Protein AF-A0A9D6ICS9-F1 (afdb_monomer_lite)

Sequence (206 aa):
MRLSGWILRIPAILLLAAAALKAWGLALDPVGRAGFFSSAEGQLAIVEFEIFLGIWLLTGRAAVGAWLTALATFTIFAGISFYLGVIGQTSCGCFGRFSPNPWWAFALNAVVIALLLLGRPDFTALRDERGGHLGRESLPILSGLGGLVAIFAILVGLAHSAFGSLPAAIAHFRGERVSVYPGLAQVETGAEGEGRSVEVQVANWT

pLDDT: mean 80.06, std 11.61, range [42.28, 94.12]

Secondary structure (DSSP, 8-state):
----THHHHHHHHHHHHHHHHHHHHHHHS-----SGGGSHHHHHHHHHHHHHHHHHHHHTTTHHHHHHHHHHHHHHHHHHHHHHHHTT-S---TBTTB---HHHHHHHHHHHHHHHHHT---THHHHHHTTT-TTTSHHHHHHHHHHHHHHHHHHHHHHHHHHSSHHHHHHHHTT-SEEEESSS--PPP--TT-------EEEE--

Radius of gyration: 21.14 Å; chains: 1; bounding box: 66×29×59 Å

Foldseek 3Di:
DPLPLVLLLVLLVVLLLLLVLLVVLLLPDQQAPPDPCSDPLNSVLSSLVSNLLSVCSVVCQVVQVSLVVSLVVLVVQLVLLVVCLVVPHQASCSRRPDGHRSVVSNVVSVVSNVSSVVSDDDCVVVVVCVPDPVPPSCVVVCVSVVVSVVVSCVVQVVCCVPQVGPSLSSCVSNVHQKDKPPPDDDDPDDDVPDDDDDDIDMDGRD

Structure (mmCIF, N/CA/C/O backbone):
data_AF-A0A9D6ICS9-F1
#
_entry.id   AF-A0A9D6ICS9-F1
#
loop_
_atom_site.group_PDB
_atom_site.id
_atom_site.type_symbol
_atom_site.label_atom_id
_atom_site.label_alt_id
_atom_site.label_comp_id
_atom_site.label_asym_id
_atom_site.label_entity_id
_atom_site.label_seq_id
_atom_site.pdbx_PDB_ins_code
_atom_site.Cartn_x
_atom_site.Cartn_y
_atom_site.Cartn_z
_atom_site.occupancy
_atom_site.B_iso_or_equiv
_atom_site.auth_seq_id
_atom_site.auth_comp_id
_atom_site.auth_asym_id
_atom_site.auth_atom_id
_atom_site.pdbx_PDB_model_num
ATOM 1 N N . MET A 1 1 ? -11.855 1.129 29.838 1.00 42.28 1 MET A N 1
ATOM 2 C CA . MET A 1 1 ? -10.770 2.114 29.608 1.00 42.28 1 MET A CA 1
ATOM 3 C C . MET A 1 1 ? -10.780 2.489 28.133 1.00 42.28 1 MET A C 1
ATOM 5 O O . MET A 1 1 ? -10.590 1.610 27.306 1.00 42.28 1 MET A O 1
ATOM 9 N N . ARG A 1 2 ? -11.075 3.751 27.786 1.00 47.72 2 ARG A N 1
ATOM 10 C CA . ARG A 1 2 ? -11.005 4.243 26.399 1.00 47.72 2 ARG A CA 1
ATOM 11 C C . ARG A 1 2 ? -9.533 4.266 25.982 1.00 47.72 2 ARG A C 1
ATOM 13 O O . ARG A 1 2 ? -8.834 5.221 26.306 1.00 47.72 2 ARG A O 1
ATOM 20 N N . LEU A 1 3 ? -9.052 3.203 25.339 1.00 51.72 3 LEU A N 1
ATOM 21 C CA . LEU A 1 3 ? -7.744 3.212 24.688 1.00 51.72 3 LEU A CA 1
ATOM 22 C C . LEU A 1 3 ? -7.742 4.380 23.700 1.00 51.72 3 LEU A C 1
ATOM 24 O O . LEU A 1 3 ? -8.514 4.426 22.746 1.00 51.72 3 LEU A O 1
ATOM 28 N N . SER A 1 4 ? -6.942 5.378 24.060 1.00 60.09 4 SER A N 1
ATOM 29 C CA . SER A 1 4 ? -6.688 6.615 23.342 1.00 60.09 4 SER A CA 1
ATOM 30 C C . SER A 1 4 ? -6.643 6.354 21.835 1.00 60.09 4 SER A C 1
ATOM 32 O O . SER A 1 4 ? -5.788 5.604 21.365 1.00 60.09 4 SER A O 1
ATOM 34 N N . GLY A 1 5 ? -7.546 6.981 21.068 1.00 63.62 5 GLY A N 1
ATOM 35 C CA . GLY A 1 5 ? -7.638 6.818 19.608 1.00 63.62 5 GLY A CA 1
ATOM 36 C C . GLY A 1 5 ? -6.338 7.119 18.847 1.00 63.62 5 GLY A C 1
ATOM 37 O O . GLY A 1 5 ? -6.260 6.893 17.647 1.00 63.62 5 GLY A O 1
ATOM 38 N N . TRP A 1 6 ? -5.302 7.592 19.540 1.00 72.69 6 TRP A N 1
ATOM 39 C CA . TRP A 1 6 ? -3.951 7.797 19.042 1.00 72.69 6 TRP A CA 1
ATOM 40 C C . TRP A 1 6 ? -3.227 6.499 18.660 1.00 72.69 6 TRP A C 1
ATOM 42 O O . TRP A 1 6 ? -2.464 6.520 17.697 1.00 72.69 6 TRP A O 1
ATOM 52 N N . ILE A 1 7 ? -3.491 5.370 19.332 1.00 79.44 7 ILE A N 1
ATOM 53 C CA . ILE A 1 7 ? -2.805 4.095 19.028 1.00 79.44 7 ILE A CA 1
ATOM 54 C C . ILE A 1 7 ? -3.161 3.587 17.622 1.00 79.44 7 ILE A C 1
ATOM 56 O O . ILE A 1 7 ? -2.305 3.041 16.937 1.00 79.44 7 ILE A O 1
ATOM 60 N N . LEU A 1 8 ? -4.387 3.835 17.148 1.00 80.94 8 LEU A N 1
ATOM 61 C CA . LEU A 1 8 ? -4.825 3.458 15.796 1.00 80.94 8 LEU A CA 1
ATOM 62 C C . LEU A 1 8 ? -4.360 4.442 14.710 1.00 80.94 8 LEU A C 1
ATOM 64 O O . LEU A 1 8 ? -4.313 4.082 13.537 1.00 80.94 8 LEU A O 1
ATOM 68 N N . ARG A 1 9 ? -3.973 5.671 15.077 1.00 87.00 9 ARG A N 1
ATOM 69 C CA . ARG A 1 9 ? -3.502 6.678 14.109 1.00 87.00 9 ARG A CA 1
ATOM 70 C C . ARG A 1 9 ? -2.111 6.369 13.574 1.00 87.00 9 ARG A C 1
ATOM 72 O O . ARG A 1 9 ? -1.849 6.639 12.410 1.00 87.00 9 ARG A O 1
ATOM 79 N N . ILE A 1 10 ? -1.238 5.793 14.398 1.00 88.94 10 ILE A N 1
ATOM 80 C CA . ILE A 1 10 ? 0.125 5.417 13.995 1.00 88.94 10 ILE A CA 1
ATOM 81 C C . ILE A 1 10 ? 0.110 4.426 12.814 1.00 88.94 10 ILE A C 1
ATOM 83 O O . ILE A 1 10 ? 0.669 4.764 11.769 1.00 88.94 10 ILE A O 1
ATOM 87 N N . PRO A 1 11 ? -0.550 3.250 12.903 1.00 88.62 11 PRO A N 1
ATOM 88 C CA . PRO A 1 11 ? -0.622 2.319 11.778 1.00 88.62 11 PRO A CA 1
ATOM 89 C C . PRO A 1 11 ? -1.367 2.906 10.578 1.00 88.62 11 PRO A C 1
ATOM 91 O O . PRO A 1 11 ? -1.021 2.600 9.443 1.00 88.62 11 PRO A O 1
ATOM 94 N N . ALA A 1 12 ? -2.344 3.787 10.806 1.00 90.00 12 ALA A N 1
ATOM 95 C CA . ALA A 1 12 ? -3.049 4.457 9.724 1.00 90.00 12 ALA A CA 1
ATOM 96 C C . ALA A 1 12 ? -2.136 5.387 8.908 1.00 90.00 12 ALA A C 1
ATOM 98 O O . ALA A 1 12 ? -2.098 5.297 7.684 1.00 90.00 12 ALA A O 1
ATOM 99 N N . ILE A 1 13 ? -1.360 6.245 9.579 1.00 92.06 13 ILE A N 1
ATOM 100 C CA . ILE A 1 13 ? -0.383 7.133 8.930 1.00 92.06 13 ILE A CA 1
ATOM 101 C C . ILE A 1 13 ? 0.684 6.307 8.210 1.00 92.06 13 ILE A C 1
ATOM 103 O O . ILE A 1 13 ? 1.068 6.641 7.092 1.00 92.06 13 ILE A O 1
ATOM 107 N N . LEU A 1 14 ? 1.130 5.212 8.825 1.00 90.81 14 LEU A N 1
ATOM 108 C CA . LEU A 1 14 ? 2.092 4.299 8.221 1.00 90.81 14 LEU A CA 1
ATOM 109 C C . LEU A 1 14 ? 1.559 3.672 6.920 1.00 90.81 14 LEU A C 1
ATOM 111 O O . LEU A 1 14 ? 2.295 3.645 5.937 1.00 90.81 14 LEU A O 1
ATOM 115 N N . LEU A 1 15 ? 0.298 3.218 6.887 1.00 90.44 15 LEU A N 1
ATOM 116 C CA . LEU A 1 15 ? -0.336 2.700 5.664 1.00 90.44 15 LEU A CA 1
ATOM 117 C C . LEU A 1 15 ? -0.429 3.774 4.577 1.00 90.44 15 LEU A C 1
ATOM 119 O O . LEU A 1 15 ? -0.100 3.503 3.428 1.00 90.44 15 LEU A O 1
ATOM 123 N N . LEU A 1 16 ? -0.807 5.005 4.935 1.00 92.31 16 LEU A N 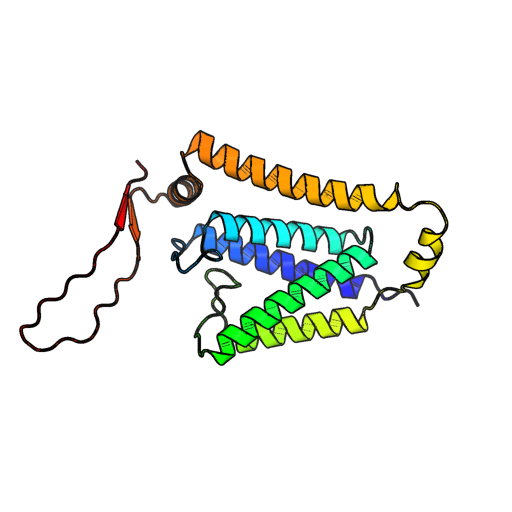1
ATOM 124 C CA . LEU A 1 16 ? -0.875 6.113 3.976 1.00 92.31 16 LEU A CA 1
ATOM 125 C C . LEU A 1 16 ? 0.504 6.480 3.416 1.00 92.31 16 LEU A C 1
ATOM 127 O O . LEU A 1 16 ? 0.641 6.713 2.217 1.00 92.31 16 LEU A O 1
ATOM 131 N N . ALA A 1 17 ? 1.535 6.494 4.262 1.00 90.75 17 ALA A N 1
ATOM 132 C CA . ALA A 1 17 ? 2.909 6.722 3.830 1.00 90.75 17 ALA A CA 1
ATOM 133 C C . ALA A 1 17 ? 3.409 5.587 2.920 1.00 90.75 17 ALA A C 1
ATOM 135 O O . ALA A 1 17 ? 4.039 5.854 1.896 1.00 90.75 17 ALA A O 1
ATOM 136 N N . ALA A 1 18 ? 3.095 4.331 3.253 1.00 88.00 18 ALA A N 1
ATOM 137 C CA . ALA A 1 18 ? 3.433 3.175 2.427 1.00 88.00 18 ALA A CA 1
ATOM 138 C C . ALA A 1 18 ? 2.738 3.233 1.058 1.00 88.00 18 ALA A C 1
ATOM 140 O O . ALA A 1 18 ? 3.394 3.016 0.038 1.00 88.00 18 ALA A O 1
ATOM 141 N N . ALA A 1 19 ? 1.453 3.593 1.025 1.00 88.81 19 ALA A N 1
ATOM 142 C CA . ALA A 1 19 ? 0.689 3.749 -0.206 1.00 88.81 19 ALA A CA 1
ATOM 143 C C . ALA A 1 19 ? 1.248 4.874 -1.086 1.00 88.81 19 ALA A C 1
ATOM 145 O O . ALA A 1 19 ? 1.433 4.681 -2.286 1.00 88.81 19 ALA A O 1
ATOM 146 N N . ALA A 1 20 ? 1.587 6.023 -0.490 1.00 88.75 20 ALA A N 1
ATOM 147 C CA . ALA A 1 20 ? 2.222 7.130 -1.202 1.00 88.75 20 ALA A CA 1
ATOM 148 C C . ALA A 1 20 ? 3.573 6.714 -1.803 1.00 88.75 20 ALA A C 1
ATOM 150 O O . ALA A 1 20 ? 3.864 7.035 -2.954 1.00 88.75 20 ALA A O 1
ATOM 151 N N . LEU A 1 21 ? 4.376 5.949 -1.060 1.00 86.56 21 LEU A N 1
ATOM 152 C CA . LEU A 1 21 ? 5.675 5.474 -1.532 1.00 86.56 21 LEU A CA 1
ATOM 153 C C . LEU A 1 21 ? 5.544 4.435 -2.659 1.00 86.56 21 LEU A C 1
ATOM 155 O O . LEU A 1 21 ? 6.309 4.475 -3.622 1.00 86.56 21 LEU A O 1
ATOM 159 N N . LYS A 1 22 ? 4.543 3.548 -2.589 1.00 85.62 22 LYS A N 1
ATOM 160 C CA . LYS A 1 22 ? 4.208 2.612 -3.676 1.00 85.62 22 LYS A CA 1
ATOM 161 C C . LYS A 1 22 ? 3.704 3.340 -4.924 1.00 85.62 22 LYS A C 1
ATOM 163 O O . LYS A 1 22 ? 4.176 3.047 -6.018 1.00 85.62 22 LYS A O 1
ATOM 168 N N . ALA A 1 23 ? 2.805 4.313 -4.767 1.00 85.75 23 ALA A N 1
ATOM 169 C CA . ALA A 1 23 ? 2.312 5.142 -5.868 1.00 85.75 23 ALA A CA 1
ATOM 170 C C . ALA A 1 23 ? 3.451 5.933 -6.532 1.00 85.75 23 ALA A C 1
ATOM 172 O O . ALA A 1 23 ? 3.531 6.012 -7.755 1.00 85.75 23 ALA A O 1
ATOM 173 N N . TRP A 1 24 ? 4.383 6.453 -5.731 1.00 84.50 24 TRP A N 1
ATOM 174 C CA . TRP A 1 24 ? 5.596 7.103 -6.222 1.00 84.50 24 TRP A CA 1
ATOM 175 C C . TRP A 1 24 ? 6.523 6.129 -6.966 1.00 84.50 24 TRP A C 1
ATOM 177 O O . TRP A 1 24 ? 7.050 6.463 -8.023 1.00 84.50 24 TRP A O 1
ATOM 187 N N . GLY A 1 25 ? 6.691 4.902 -6.463 1.00 78.81 25 GLY A N 1
ATOM 188 C CA . GLY A 1 25 ? 7.425 3.841 -7.163 1.00 78.81 25 GLY A CA 1
ATOM 189 C C . GLY A 1 25 ? 6.808 3.502 -8.524 1.00 78.81 25 GLY A C 1
ATOM 190 O O . GLY A 1 25 ? 7.520 3.444 -9.525 1.00 78.81 25 GLY A O 1
ATOM 191 N N . LEU A 1 26 ? 5.477 3.389 -8.582 1.00 77.69 26 LEU A N 1
ATOM 192 C CA . LEU A 1 26 ? 4.715 3.224 -9.825 1.00 77.69 26 LEU A CA 1
ATOM 193 C C . LEU A 1 26 ? 4.858 4.412 -10.786 1.00 77.69 26 LEU A C 1
ATOM 195 O O . LEU A 1 26 ? 4.657 4.239 -11.985 1.00 77.69 26 LEU A O 1
ATOM 199 N N . ALA A 1 27 ? 5.207 5.604 -10.308 1.00 77.50 27 ALA A N 1
ATOM 200 C CA . ALA A 1 27 ? 5.459 6.754 -11.170 1.00 77.50 27 ALA A CA 1
ATOM 201 C C . ALA A 1 27 ? 6.885 6.770 -11.745 1.00 77.50 27 ALA A C 1
ATOM 203 O O . ALA A 1 27 ? 7.085 7.348 -12.806 1.00 77.50 27 ALA A O 1
ATOM 204 N N . LEU A 1 28 ? 7.868 6.148 -11.083 1.00 73.19 28 LEU A N 1
ATOM 205 C CA . LEU A 1 28 ? 9.281 6.291 -11.454 1.00 73.19 28 LEU A CA 1
ATOM 206 C C . LEU A 1 28 ? 9.911 5.072 -12.131 1.00 73.19 28 LEU A C 1
ATOM 208 O O . LEU A 1 28 ? 10.759 5.266 -12.996 1.00 73.19 28 LEU A O 1
ATOM 212 N N . ASP A 1 29 ? 9.544 3.845 -11.752 1.00 67.06 29 ASP A N 1
ATOM 213 C CA . ASP A 1 29 ? 10.273 2.647 -12.194 1.00 67.06 29 ASP A CA 1
ATOM 214 C C . ASP A 1 29 ? 9.373 1.698 -12.997 1.00 67.06 29 ASP A C 1
ATOM 216 O O . ASP A 1 29 ? 8.292 1.338 -12.522 1.00 67.06 29 ASP A O 1
ATOM 220 N N . PRO A 1 30 ? 9.747 1.273 -14.224 1.00 59.25 30 PRO A N 1
ATOM 221 C CA . PRO A 1 30 ? 8.963 0.315 -15.009 1.00 59.25 30 PRO A CA 1
ATOM 222 C C . PRO A 1 30 ? 8.826 -0.969 -14.212 1.00 59.25 30 PRO A C 1
ATOM 224 O O . PRO A 1 30 ? 9.817 -1.597 -13.855 1.00 59.25 30 PRO A O 1
ATOM 227 N N . VAL A 1 31 ? 7.579 -1.300 -13.871 1.00 56.44 31 VAL A N 1
ATOM 228 C CA . VAL A 1 31 ? 7.255 -2.396 -12.962 1.00 56.44 31 VAL A CA 1
ATOM 229 C C . VAL A 1 31 ? 7.877 -3.670 -13.528 1.00 56.44 31 VAL A C 1
ATOM 231 O O . VAL A 1 31 ? 7.445 -4.181 -14.563 1.00 56.44 31 VAL A O 1
ATOM 234 N N . GLY A 1 32 ? 8.943 -4.155 -12.891 1.00 53.56 32 GLY A N 1
ATOM 235 C CA . GLY A 1 32 ? 9.569 -5.413 -13.267 1.00 53.56 32 GLY A CA 1
ATOM 236 C C . GLY A 1 32 ? 8.557 -6.524 -13.028 1.00 53.56 32 GLY A C 1
ATOM 237 O O . GLY A 1 32 ? 8.248 -6.832 -11.878 1.00 53.56 32 GLY A O 1
ATOM 238 N N . ARG A 1 33 ? 7.990 -7.101 -14.093 1.00 51.25 33 ARG A N 1
ATOM 239 C CA . ARG A 1 33 ? 7.005 -8.189 -14.004 1.00 51.25 33 ARG A CA 1
ATOM 240 C C . ARG A 1 33 ? 7.666 -9.471 -13.484 1.00 51.25 33 ARG A C 1
ATOM 242 O O . ARG A 1 33 ? 7.990 -10.364 -14.257 1.00 51.25 33 ARG A O 1
ATOM 249 N N . ALA A 1 34 ? 7.837 -9.582 -12.173 1.00 50.00 34 ALA A N 1
ATOM 250 C CA . ALA A 1 34 ? 8.148 -10.834 -11.493 1.00 50.00 34 ALA A CA 1
ATOM 251 C C . ALA A 1 34 ? 6.930 -11.263 -10.652 1.00 50.00 34 ALA A C 1
ATOM 253 O O . ALA A 1 34 ? 6.852 -11.000 -9.456 1.00 50.00 34 ALA A O 1
ATOM 254 N N . GLY A 1 35 ? 5.942 -11.891 -11.302 1.00 57.44 35 GLY A N 1
ATOM 255 C CA . GLY A 1 35 ? 4.769 -12.498 -10.652 1.00 57.44 35 GLY A CA 1
ATOM 256 C C . GLY A 1 35 ? 3.504 -11.626 -10.569 1.00 57.44 35 GLY A C 1
ATOM 257 O O . GLY A 1 35 ? 3.509 -10.444 -10.903 1.00 57.44 35 GLY A O 1
ATOM 258 N N . PHE A 1 36 ? 2.398 -12.232 -10.109 1.00 51.25 36 PHE A N 1
ATOM 259 C CA . PHE A 1 36 ? 1.058 -11.618 -10.030 1.00 51.25 36 PHE A CA 1
ATOM 260 C C . PHE A 1 36 ? 1.021 -10.351 -9.157 1.00 51.25 36 PHE A C 1
ATOM 262 O O . PHE A 1 36 ? 0.395 -9.361 -9.525 1.00 51.25 36 PHE A O 1
ATOM 269 N N . PHE A 1 37 ? 1.766 -10.342 -8.046 1.00 57.88 37 PHE A N 1
ATOM 270 C CA . PHE A 1 37 ? 1.910 -9.178 -7.158 1.00 57.88 37 PHE A CA 1
ATOM 271 C C . PHE A 1 37 ? 2.772 -8.048 -7.744 1.00 57.88 37 PHE A C 1
ATOM 273 O O . PHE A 1 37 ? 2.771 -6.941 -7.212 1.00 57.88 37 PHE A O 1
ATOM 280 N N . SER A 1 38 ? 3.479 -8.307 -8.848 1.00 65.00 38 SER A N 1
ATOM 281 C CA . SER A 1 38 ? 4.236 -7.299 -9.596 1.00 65.00 38 SER A CA 1
ATOM 282 C C . SER A 1 38 ? 3.507 -6.825 -10.859 1.00 65.00 38 SER A C 1
ATOM 284 O O . SER A 1 38 ? 4.085 -6.149 -11.707 1.00 65.00 38 SER A O 1
ATOM 286 N N . SER A 1 39 ? 2.233 -7.193 -11.023 1.00 74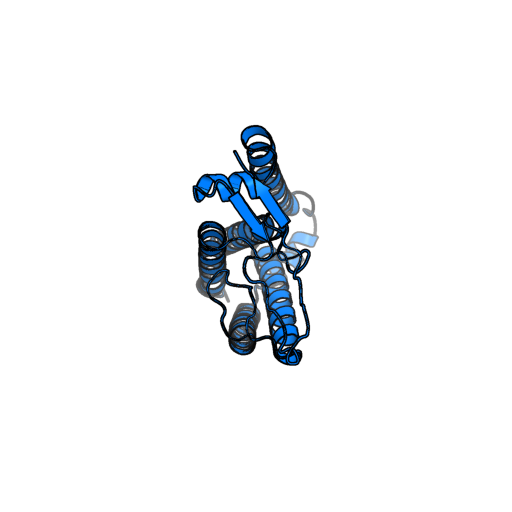.62 39 SER A N 1
ATOM 287 C CA . SER A 1 39 ? 1.375 -6.589 -12.042 1.00 74.62 39 SER A CA 1
ATOM 288 C C . SER A 1 39 ? 1.019 -5.153 -11.644 1.00 74.62 39 SER A C 1
ATOM 290 O O . SER A 1 39 ? 0.865 -4.847 -10.458 1.00 74.62 39 SER A O 1
ATOM 292 N N . ALA A 1 40 ? 0.893 -4.260 -12.627 1.00 76.25 40 ALA A N 1
ATOM 293 C CA . ALA A 1 40 ? 0.531 -2.864 -12.379 1.00 76.25 40 ALA A CA 1
ATOM 294 C C . ALA A 1 40 ? -0.856 -2.760 -11.725 1.00 76.25 40 ALA A C 1
ATOM 296 O O . ALA A 1 40 ? -1.076 -1.946 -10.832 1.00 76.25 40 ALA A O 1
ATOM 297 N N . GLU A 1 41 ? -1.768 -3.639 -12.137 1.00 81.38 41 GLU A N 1
ATOM 298 C CA . GLU A 1 41 ? -3.130 -3.759 -11.631 1.00 81.38 41 GLU A CA 1
ATOM 299 C C . GLU A 1 41 ? -3.127 -4.189 -10.162 1.00 81.38 41 GLU A C 1
ATOM 301 O O . GLU A 1 41 ? -3.802 -3.579 -9.335 1.00 81.38 41 GLU A O 1
ATOM 306 N N . GLY A 1 42 ? -2.324 -5.204 -9.824 1.00 81.56 42 GLY A N 1
ATOM 307 C CA . GLY A 1 42 ? -2.177 -5.684 -8.452 1.00 81.56 42 GLY A CA 1
ATOM 308 C C . GLY A 1 42 ? -1.556 -4.635 -7.532 1.00 81.56 42 GLY A C 1
ATOM 309 O O . GLY A 1 42 ? -2.046 -4.427 -6.423 1.00 81.56 42 GLY A O 1
ATOM 310 N N . GLN A 1 43 ? -0.518 -3.928 -7.989 1.00 82.12 43 GLN A N 1
ATOM 311 C CA . GLN A 1 43 ? 0.095 -2.856 -7.200 1.00 82.12 43 GLN A CA 1
ATOM 312 C C . GLN A 1 43 ? -0.866 -1.684 -6.984 1.00 82.12 43 GLN A C 1
ATOM 314 O O . GLN A 1 43 ? -0.951 -1.179 -5.865 1.00 82.12 43 GLN A O 1
ATOM 319 N N . LEU A 1 44 ? -1.631 -1.296 -8.009 1.00 85.44 44 LEU A N 1
ATOM 320 C CA . LEU A 1 44 ? -2.659 -0.266 -7.878 1.00 85.44 44 LEU A CA 1
ATOM 321 C C . LEU A 1 44 ? -3.745 -0.685 -6.876 1.00 85.44 44 LEU A C 1
ATOM 323 O O . LEU A 1 44 ? -4.083 0.097 -5.991 1.00 85.44 44 LEU A O 1
ATOM 327 N N . ALA A 1 45 ? -4.226 -1.930 -6.955 1.00 86.69 45 ALA A N 1
ATOM 328 C CA . ALA A 1 45 ? -5.223 -2.457 -6.024 1.00 86.69 45 ALA A CA 1
ATOM 329 C C . ALA A 1 45 ? -4.718 -2.448 -4.571 1.00 86.69 45 ALA A C 1
ATOM 331 O O . ALA A 1 45 ? -5.455 -2.082 -3.656 1.00 86.69 45 ALA A O 1
ATOM 332 N N . ILE A 1 46 ? -3.451 -2.818 -4.348 1.00 87.12 46 ILE A N 1
ATOM 333 C CA . ILE A 1 46 ? -2.833 -2.786 -3.015 1.00 87.12 46 ILE A CA 1
ATOM 334 C C . ILE A 1 46 ? -2.716 -1.346 -2.505 1.00 87.12 46 ILE A C 1
ATOM 336 O O . ILE A 1 46 ? -3.063 -1.094 -1.354 1.00 87.12 46 ILE A O 1
ATOM 340 N N . VAL A 1 47 ? -2.264 -0.403 -3.339 1.00 89.12 47 VAL A N 1
ATOM 341 C CA . VAL A 1 47 ? -2.181 1.025 -2.977 1.00 89.12 47 VAL A CA 1
ATOM 342 C C . VAL A 1 47 ? -3.549 1.555 -2.560 1.00 89.12 47 VAL A C 1
ATOM 344 O O . VAL A 1 47 ? -3.677 2.200 -1.520 1.00 89.12 47 VAL A O 1
ATOM 347 N N . GLU A 1 48 ? -4.578 1.259 -3.345 1.00 91.19 48 GLU A N 1
ATOM 348 C CA . GLU A 1 48 ? -5.937 1.708 -3.069 1.00 91.19 48 GLU A CA 1
ATOM 349 C C . GLU A 1 48 ? -6.482 1.108 -1.768 1.00 91.19 48 GLU A C 1
ATOM 351 O O . GLU A 1 48 ? -7.039 1.822 -0.929 1.00 91.19 48 GLU A O 1
ATOM 356 N N . PHE A 1 49 ? -6.241 -0.187 -1.552 1.00 90.12 49 PHE A N 1
ATOM 357 C CA . PHE A 1 49 ? -6.592 -0.871 -0.313 1.00 90.12 49 PHE A CA 1
ATOM 358 C C . PHE A 1 49 ? -5.873 -0.274 0.908 1.00 90.12 49 PHE A C 1
ATOM 360 O O . PHE A 1 49 ? -6.507 -0.065 1.944 1.00 90.12 49 PHE A O 1
ATOM 367 N N . GLU A 1 50 ? -4.578 0.042 0.805 1.00 92.06 50 GLU A N 1
ATOM 368 C CA . GLU A 1 50 ? -3.812 0.679 1.886 1.00 92.06 50 GLU A CA 1
ATOM 369 C C . GLU A 1 50 ? -4.348 2.078 2.220 1.00 92.06 50 GLU A C 1
ATOM 371 O O . GLU A 1 50 ? -4.480 2.415 3.402 1.00 92.06 50 GLU A O 1
ATOM 376 N N . ILE A 1 51 ? -4.723 2.870 1.207 1.00 92.00 51 ILE A N 1
ATOM 377 C CA . ILE A 1 51 ? -5.351 4.187 1.397 1.00 92.00 51 ILE A CA 1
ATOM 378 C C . ILE A 1 51 ? -6.698 4.040 2.097 1.00 92.00 51 ILE A C 1
ATOM 380 O O . ILE A 1 51 ? -6.951 4.712 3.101 1.00 92.00 51 ILE A O 1
ATOM 384 N N . PHE A 1 52 ? -7.548 3.145 1.596 1.00 92.19 52 PHE A N 1
ATOM 385 C CA . PHE A 1 52 ? -8.863 2.890 2.169 1.00 92.19 52 PHE A CA 1
ATOM 386 C C . PHE A 1 52 ? -8.759 2.449 3.629 1.00 92.19 52 PHE A C 1
ATOM 388 O O . PHE A 1 52 ? -9.411 3.036 4.493 1.00 92.19 52 PHE A O 1
ATOM 395 N N . LEU A 1 53 ? -7.902 1.472 3.928 1.00 89.81 53 LEU A N 1
ATOM 396 C CA . LEU A 1 53 ? -7.709 0.968 5.285 1.00 89.81 53 LEU A CA 1
ATOM 397 C C . LEU A 1 53 ? -7.093 2.028 6.210 1.00 89.81 53 LEU A C 1
ATOM 399 O O . LEU A 1 53 ? -7.515 2.151 7.362 1.00 89.81 53 LEU A O 1
ATOM 403 N N . GLY A 1 54 ? -6.150 2.833 5.712 1.00 90.44 54 GLY A N 1
ATOM 404 C CA . GLY A 1 54 ? -5.577 3.962 6.444 1.00 90.44 54 GLY A CA 1
ATOM 405 C C . GLY A 1 54 ? -6.635 5.003 6.816 1.00 90.44 54 GLY A C 1
ATOM 406 O O . GLY A 1 54 ? -6.777 5.359 7.986 1.00 90.44 54 GLY A O 1
ATOM 407 N N . ILE A 1 55 ? -7.450 5.443 5.854 1.00 90.56 55 ILE A N 1
ATOM 408 C CA . ILE A 1 55 ? -8.561 6.375 6.108 1.00 90.56 55 ILE A CA 1
ATOM 409 C C . ILE A 1 55 ? -9.587 5.740 7.055 1.00 90.56 55 ILE A C 1
ATOM 411 O O . ILE A 1 55 ? -10.054 6.393 7.992 1.00 90.56 55 ILE A O 1
ATOM 415 N N . TRP A 1 56 ? -9.911 4.461 6.867 1.00 87.69 56 TRP A N 1
ATOM 416 C CA . TRP A 1 56 ? -10.863 3.751 7.713 1.00 87.69 56 TRP A CA 1
ATOM 417 C C . TRP A 1 56 ? -10.399 3.724 9.179 1.00 87.69 56 TRP A C 1
ATOM 419 O O . TRP A 1 56 ? -11.167 4.106 10.067 1.00 87.69 56 TRP A O 1
ATOM 429 N N . LEU A 1 57 ? -9.121 3.422 9.432 1.00 86.62 57 LEU A N 1
ATOM 430 C CA . LEU A 1 57 ? -8.516 3.504 10.766 1.00 86.62 57 LEU A CA 1
ATOM 431 C C . LEU A 1 57 ? -8.529 4.929 11.345 1.00 86.62 57 LEU A C 1
ATOM 433 O O . LEU A 1 57 ? -8.798 5.090 12.536 1.00 86.62 57 LEU A O 1
ATOM 437 N N . LEU A 1 58 ? -8.287 5.967 10.531 1.00 88.75 58 LEU A N 1
ATOM 438 C CA . LEU A 1 58 ? -8.334 7.366 10.986 1.00 88.75 58 LEU A CA 1
ATOM 439 C C . LEU A 1 58 ? -9.744 7.814 11.384 1.00 88.75 58 LEU A C 1
ATOM 441 O O . LEU A 1 58 ? -9.900 8.552 12.358 1.00 88.75 58 LEU A O 1
ATOM 445 N N . THR A 1 59 ? -10.766 7.377 10.644 1.00 85.50 59 THR A N 1
ATOM 446 C CA . THR A 1 59 ? -12.164 7.732 10.942 1.00 85.50 59 THR A CA 1
ATOM 447 C C . THR A 1 59 ? -12.706 7.021 12.180 1.00 85.50 59 THR A C 1
ATOM 449 O O . THR A 1 59 ? -13.677 7.492 12.770 1.00 85.50 59 THR A O 1
ATOM 452 N N . GLY A 1 60 ? -12.110 5.889 12.576 1.00 78.00 60 GLY A N 1
ATOM 453 C CA . GLY A 1 60 ? -12.530 5.105 13.741 1.00 78.00 60 GLY A CA 1
ATOM 454 C C . GLY A 1 60 ? -13.918 4.464 13.611 1.00 78.00 60 GLY A C 1
ATOM 455 O O . GLY A 1 60 ? -14.438 3.934 14.595 1.00 78.00 60 GLY A O 1
ATOM 456 N N . ARG A 1 61 ? -14.537 4.498 12.422 1.00 78.38 61 ARG A N 1
ATOM 457 C CA . ARG A 1 61 ? -15.822 3.831 12.169 1.00 78.38 61 ARG A CA 1
ATOM 458 C C . ARG A 1 61 ? -15.650 2.318 12.240 1.00 78.38 61 ARG A C 1
ATOM 460 O O . ARG A 1 61 ? -14.700 1.794 11.672 1.00 78.38 61 ARG A O 1
ATOM 467 N N . ALA A 1 62 ? -16.579 1.620 12.898 1.00 77.19 62 ALA A N 1
ATOM 468 C CA . ALA A 1 62 ? -16.507 0.170 13.108 1.00 77.19 62 ALA A CA 1
ATOM 469 C C . ALA A 1 62 ? -15.117 -0.269 13.620 1.00 77.19 62 ALA A C 1
ATOM 471 O O . ALA A 1 62 ? -14.449 -1.107 13.014 1.00 77.19 62 ALA A O 1
ATOM 472 N N . ALA A 1 63 ? -14.665 0.336 14.727 1.00 78.25 63 ALA A N 1
ATOM 473 C CA . ALA A 1 63 ? -13.291 0.237 15.229 1.00 78.25 63 ALA A CA 1
ATOM 474 C C . ALA A 1 63 ? -12.765 -1.203 15.347 1.00 78.25 63 ALA A C 1
ATOM 476 O O . ALA A 1 63 ? -11.596 -1.447 15.062 1.00 78.25 63 ALA A O 1
ATOM 477 N N . VAL A 1 64 ? -13.615 -2.168 15.717 1.00 80.12 64 VAL A N 1
ATOM 478 C CA . VAL A 1 64 ? -13.198 -3.576 15.794 1.00 80.12 64 VAL A CA 1
ATOM 479 C C . VAL A 1 64 ? -12.967 -4.185 14.410 1.00 80.12 64 VAL A C 1
ATOM 481 O O . VAL A 1 64 ? -12.000 -4.918 14.226 1.00 80.12 64 VAL A O 1
ATOM 484 N N . GLY A 1 65 ? -13.807 -3.855 13.425 1.00 79.62 65 GLY A N 1
ATOM 485 C CA . GLY A 1 65 ? -13.625 -4.282 12.037 1.00 79.62 65 GLY A CA 1
ATOM 486 C C . GLY A 1 65 ? -12.356 -3.690 11.427 1.00 79.62 65 GLY A C 1
ATOM 487 O O . GLY A 1 65 ? -11.542 -4.429 10.875 1.00 79.62 65 GLY A O 1
ATOM 488 N N . ALA A 1 66 ? -12.130 -2.386 11.609 1.00 83.69 66 ALA A N 1
ATOM 489 C CA . ALA A 1 66 ? -10.907 -1.723 11.156 1.00 83.69 66 ALA A CA 1
ATOM 490 C C . ALA A 1 66 ? -9.656 -2.315 11.833 1.00 83.69 66 ALA A C 1
ATOM 492 O O . ALA A 1 66 ? -8.663 -2.589 11.163 1.00 83.69 66 ALA A O 1
ATOM 493 N N . TRP A 1 67 ? -9.723 -2.584 13.142 1.00 86.19 67 TRP A N 1
ATOM 494 C CA . TRP A 1 67 ? -8.641 -3.221 13.896 1.00 86.19 67 TRP A CA 1
ATOM 495 C C . TRP A 1 67 ? -8.340 -4.643 13.411 1.00 86.19 67 TRP A C 1
ATOM 497 O O . TRP A 1 67 ? -7.178 -4.959 13.171 1.00 86.19 67 TRP A O 1
ATOM 507 N N . LEU A 1 68 ? -9.363 -5.484 13.216 1.00 86.69 68 LEU A N 1
ATOM 508 C CA . LEU A 1 68 ? -9.197 -6.845 12.689 1.00 86.69 68 LEU A CA 1
ATOM 509 C C . LEU A 1 68 ? -8.600 -6.831 11.281 1.00 86.69 68 LEU A C 1
ATOM 511 O O . LEU A 1 68 ? -7.685 -7.600 10.997 1.00 86.69 68 LEU A O 1
ATOM 515 N N . THR A 1 69 ? -9.095 -5.941 10.420 1.00 87.56 69 THR A N 1
ATOM 516 C CA . THR A 1 69 ? -8.615 -5.816 9.039 1.00 87.56 69 THR A CA 1
ATOM 517 C C . THR A 1 69 ? -7.160 -5.356 9.023 1.00 87.56 69 THR A C 1
ATOM 519 O O . THR A 1 69 ? -6.338 -5.959 8.344 1.00 87.56 69 THR A O 1
ATOM 522 N N . ALA A 1 70 ? -6.805 -4.357 9.837 1.00 89.25 70 ALA A N 1
ATOM 523 C CA . ALA A 1 70 ? -5.422 -3.921 10.005 1.00 89.25 70 ALA A CA 1
ATOM 524 C C . ALA A 1 70 ? -4.526 -5.048 10.522 1.00 89.25 70 ALA A C 1
ATOM 526 O O . ALA A 1 70 ? -3.476 -5.310 9.939 1.00 89.25 70 ALA A O 1
ATOM 527 N N . LEU A 1 71 ? -4.950 -5.753 11.572 1.00 90.00 71 LEU A N 1
ATOM 528 C CA . LEU A 1 71 ? -4.193 -6.866 12.133 1.00 90.00 71 LEU A CA 1
ATOM 529 C C . LEU A 1 71 ? -3.939 -7.952 11.079 1.00 90.00 71 LEU A C 1
ATOM 531 O O . LEU A 1 71 ? -2.807 -8.415 10.946 1.00 90.00 71 LEU A O 1
ATOM 535 N N . ALA A 1 72 ? -4.961 -8.314 10.299 1.00 90.25 72 ALA A N 1
ATOM 536 C CA . ALA A 1 72 ? -4.837 -9.285 9.218 1.00 90.25 72 ALA A CA 1
ATOM 537 C C . ALA A 1 72 ? -3.849 -8.806 8.141 1.00 90.25 72 ALA A C 1
ATOM 539 O O . ALA A 1 72 ? -2.921 -9.539 7.800 1.00 90.25 72 ALA A O 1
ATOM 540 N N . THR A 1 73 ? -3.985 -7.563 7.671 1.00 90.25 73 THR A N 1
ATOM 541 C CA . THR A 1 73 ? -3.100 -6.959 6.662 1.00 90.25 73 THR A CA 1
ATOM 542 C C . THR A 1 73 ? -1.640 -6.954 7.108 1.00 90.25 73 THR A C 1
ATOM 544 O O . THR A 1 73 ? -0.780 -7.484 6.407 1.00 90.25 73 THR A O 1
ATOM 547 N N . PHE A 1 74 ? -1.349 -6.414 8.295 1.00 91.44 74 PHE A N 1
ATOM 548 C CA . PHE A 1 74 ? 0.018 -6.362 8.820 1.00 91.44 74 PHE A CA 1
ATOM 549 C C . PHE A 1 74 ? 0.590 -7.765 9.067 1.00 91.44 74 PHE A C 1
ATOM 551 O O . PHE A 1 74 ? 1.782 -7.980 8.862 1.00 91.44 74 PHE A O 1
ATOM 558 N N . THR A 1 75 ? -0.245 -8.741 9.440 1.00 92.50 75 THR A N 1
ATOM 559 C CA . THR A 1 75 ? 0.182 -10.144 9.580 1.00 92.50 75 THR A CA 1
ATOM 560 C C . THR A 1 75 ? 0.570 -10.753 8.234 1.00 92.50 75 THR A C 1
ATOM 562 O O . THR A 1 75 ? 1.609 -11.404 8.138 1.00 92.50 75 THR A O 1
ATOM 565 N N . ILE A 1 76 ? -0.216 -10.513 7.181 1.00 90.06 76 ILE A N 1
ATOM 566 C CA . ILE A 1 76 ? 0.107 -10.969 5.822 1.00 90.06 76 ILE A CA 1
ATOM 567 C C . ILE A 1 76 ? 1.416 -10.323 5.347 1.00 90.06 76 ILE A C 1
ATOM 569 O O . ILE A 1 76 ? 2.308 -11.027 4.877 1.00 90.06 76 ILE A O 1
ATOM 573 N N . PHE A 1 77 ? 1.581 -9.009 5.528 1.00 89.50 77 PHE A N 1
ATOM 574 C CA . PHE A 1 77 ? 2.811 -8.298 5.159 1.00 89.50 77 PHE A CA 1
ATOM 575 C C . PHE A 1 77 ? 4.036 -8.783 5.942 1.00 89.50 77 PHE A C 1
ATOM 577 O O . PHE A 1 77 ? 5.107 -8.962 5.353 1.00 89.50 77 PHE A O 1
ATOM 584 N N . ALA A 1 78 ? 3.887 -9.056 7.242 1.00 90.44 78 ALA A N 1
ATOM 585 C CA . ALA A 1 78 ? 4.931 -9.681 8.049 1.00 90.44 78 ALA A CA 1
ATOM 586 C C . ALA A 1 78 ? 5.291 -11.072 7.509 1.00 90.44 78 ALA A C 1
ATOM 588 O O . ALA A 1 78 ? 6.469 -11.357 7.318 1.00 90.44 78 ALA A O 1
ATOM 589 N N . GLY A 1 79 ? 4.296 -11.912 7.209 1.00 90.75 79 GLY A N 1
ATOM 590 C CA . GLY A 1 79 ? 4.504 -13.255 6.665 1.00 90.75 79 GLY A CA 1
ATOM 591 C C . GLY A 1 79 ? 5.246 -13.247 5.327 1.00 90.75 79 GLY A C 1
ATOM 592 O O . GLY A 1 79 ? 6.213 -13.988 5.163 1.00 90.75 79 GLY A O 1
ATOM 593 N N . ILE A 1 80 ? 4.855 -12.360 4.405 1.00 87.75 80 ILE A N 1
ATOM 594 C CA . ILE A 1 80 ? 5.544 -12.176 3.118 1.00 87.75 80 ILE A CA 1
ATOM 595 C C . ILE A 1 80 ? 6.990 -11.716 3.345 1.00 87.75 80 ILE A C 1
ATOM 597 O O . ILE A 1 80 ? 7.916 -12.315 2.804 1.00 87.75 80 ILE A O 1
ATOM 601 N N . SER A 1 81 ? 7.203 -10.697 4.184 1.00 87.75 81 SER A N 1
ATOM 602 C CA . SER A 1 81 ? 8.546 -10.167 4.477 1.00 87.75 81 SER A CA 1
ATOM 603 C C . SER A 1 81 ? 9.451 -11.217 5.130 1.00 87.75 81 SER A C 1
ATOM 605 O O . SER A 1 81 ? 10.628 -11.321 4.795 1.00 87.75 81 SER A O 1
ATOM 607 N N . PHE A 1 82 ? 8.896 -12.026 6.035 1.00 90.25 82 PHE A N 1
ATOM 608 C CA . PHE A 1 82 ? 9.601 -13.129 6.679 1.00 90.25 82 PHE A CA 1
ATOM 609 C C . PHE A 1 82 ? 9.993 -14.204 5.666 1.00 90.25 82 PHE A C 1
ATOM 611 O O . PHE A 1 82 ? 11.156 -14.598 5.615 1.00 90.25 82 PHE A O 1
ATOM 618 N N . TYR A 1 83 ? 9.051 -14.635 4.823 1.00 88.62 83 TYR A N 1
ATOM 619 C CA . TYR A 1 83 ? 9.320 -15.611 3.770 1.00 88.62 83 TYR A CA 1
ATOM 620 C C . TYR A 1 83 ? 10.442 -15.134 2.840 1.00 88.62 83 TYR A C 1
ATOM 622 O O . TYR A 1 83 ? 11.405 -15.869 2.633 1.00 88.62 83 TYR A O 1
ATOM 630 N N . LEU A 1 84 ? 10.371 -13.885 2.361 1.00 84.44 84 LEU A N 1
ATOM 631 C CA . LEU A 1 84 ? 11.405 -13.273 1.517 1.00 84.44 84 LEU A CA 1
ATOM 632 C C . LEU A 1 84 ? 12.769 -13.201 2.222 1.00 84.44 84 LEU A C 1
ATOM 634 O O . LEU A 1 84 ? 13.794 -13.470 1.598 1.00 84.44 84 LEU A O 1
ATOM 638 N N . GLY A 1 85 ? 12.785 -12.890 3.522 1.00 88.00 85 GLY A N 1
ATOM 639 C CA . GLY A 1 85 ? 14.003 -12.905 4.334 1.00 88.00 85 GLY A CA 1
ATOM 640 C C . GLY A 1 85 ? 14.622 -14.299 4.460 1.00 88.00 85 GLY A C 1
ATOM 641 O O . GLY A 1 85 ? 15.842 -14.432 4.371 1.00 88.00 85 GLY A O 1
ATOM 642 N N . VAL A 1 86 ? 13.796 -15.341 4.604 1.00 90.88 86 VAL A N 1
ATOM 643 C CA . VAL A 1 86 ? 14.242 -16.743 4.695 1.00 90.88 86 VAL A CA 1
ATOM 644 C C . VAL A 1 86 ? 14.827 -17.242 3.374 1.00 90.88 86 VAL A C 1
ATOM 646 O O . VAL A 1 86 ? 15.860 -17.907 3.388 1.00 90.88 86 VAL A O 1
ATOM 649 N N . ILE A 1 87 ? 14.222 -16.899 2.232 1.00 89.31 87 ILE A N 1
ATOM 650 C CA . ILE A 1 87 ? 14.752 -17.279 0.909 1.00 89.31 87 ILE A CA 1
ATOM 651 C C . ILE A 1 87 ? 15.907 -16.377 0.432 1.00 89.31 87 ILE A C 1
ATOM 653 O O . ILE A 1 87 ? 16.346 -16.493 -0.709 1.00 89.31 87 ILE A O 1
ATOM 657 N N . GLY A 1 88 ? 16.404 -15.478 1.291 1.00 83.12 88 GLY A N 1
ATOM 658 C CA . GLY A 1 88 ? 17.592 -14.666 1.026 1.00 83.12 88 GLY A CA 1
ATOM 659 C C . GLY A 1 88 ? 17.388 -13.542 0.010 1.00 83.12 88 GLY A C 1
ATOM 660 O O . GLY A 1 88 ? 18.359 -13.084 -0.592 1.00 83.12 88 GLY A O 1
ATOM 661 N N . GLN A 1 89 ? 16.151 -13.086 -0.200 1.00 81.00 89 GLN A N 1
ATOM 662 C CA . GLN A 1 89 ? 15.891 -11.966 -1.103 1.00 81.00 89 GLN A CA 1
ATOM 663 C C . GLN A 1 89 ? 16.483 -10.674 -0.538 1.00 81.00 89 GLN A C 1
ATOM 665 O O . GLN A 1 89 ? 16.414 -10.390 0.658 1.00 81.00 89 GLN A O 1
ATOM 670 N N . THR A 1 90 ? 17.054 -9.856 -1.416 1.00 76.06 90 THR A N 1
ATOM 671 C CA . THR A 1 90 ? 17.694 -8.589 -1.030 1.00 76.06 90 THR A CA 1
ATOM 672 C C . THR A 1 90 ? 16.678 -7.484 -0.730 1.00 76.06 90 THR A C 1
ATOM 674 O O . THR A 1 90 ? 17.012 -6.489 -0.088 1.00 76.06 90 THR A O 1
ATOM 677 N N . SER A 1 91 ? 15.430 -7.663 -1.169 1.00 77.50 91 SER A N 1
ATOM 678 C CA . SER A 1 91 ? 14.389 -6.640 -1.222 1.00 77.50 91 SER A CA 1
ATOM 679 C C . SER A 1 91 ? 13.007 -7.242 -0.952 1.00 77.50 91 SER A C 1
ATOM 681 O O . SER A 1 91 ? 12.672 -8.291 -1.497 1.00 77.50 91 SER A O 1
ATOM 683 N N . CYS A 1 92 ? 12.180 -6.561 -0.147 1.00 71.94 92 CYS A N 1
ATOM 684 C CA . CYS A 1 92 ? 10.762 -6.920 0.026 1.00 71.94 92 CYS A CA 1
ATOM 685 C C . CYS A 1 92 ? 9.921 -6.574 -1.218 1.00 71.94 92 CYS A C 1
ATOM 687 O O . CYS A 1 92 ? 8.859 -7.146 -1.419 1.00 71.94 92 CYS A O 1
ATOM 689 N N . GLY A 1 93 ? 10.318 -5.563 -2.006 1.00 68.00 93 GLY A N 1
ATOM 690 C CA . GLY A 1 93 ? 9.473 -4.947 -3.049 1.00 68.00 93 GLY A CA 1
ATOM 691 C C . GLY A 1 93 ? 8.213 -4.226 -2.524 1.00 68.00 93 GLY A C 1
ATOM 692 O O . GLY A 1 93 ? 7.563 -3.481 -3.249 1.00 68.00 93 GLY A O 1
ATOM 693 N N . CYS A 1 94 ? 7.892 -4.385 -1.238 1.00 66.69 94 CYS A N 1
ATOM 694 C CA . CYS A 1 94 ? 6.671 -3.918 -0.580 1.00 66.69 94 CYS A CA 1
ATOM 695 C C . CYS A 1 94 ? 6.539 -2.386 -0.471 1.00 66.69 94 CYS A C 1
ATOM 697 O O . CYS A 1 94 ? 5.469 -1.882 -0.140 1.00 66.69 94 CYS A O 1
ATOM 699 N N . PHE A 1 95 ? 7.612 -1.634 -0.718 1.00 66.56 95 PHE A N 1
ATOM 700 C CA . PHE A 1 95 ? 7.670 -0.173 -0.578 1.00 66.56 95 PHE A CA 1
ATOM 701 C C . PHE A 1 95 ? 8.017 0.529 -1.906 1.00 66.56 95 PHE A C 1
ATOM 703 O O . PHE A 1 95 ? 8.535 1.645 -1.914 1.00 66.56 95 PHE A O 1
ATOM 710 N N . GLY A 1 96 ? 7.720 -0.111 -3.044 1.00 69.25 96 GLY A N 1
ATOM 711 C CA . GLY A 1 96 ? 8.028 0.438 -4.365 1.00 69.25 96 GLY A CA 1
ATOM 712 C C . GLY A 1 96 ? 9.539 0.525 -4.591 1.00 69.25 96 GLY A C 1
ATOM 713 O O . GLY A 1 96 ? 10.250 -0.458 -4.390 1.00 69.25 96 GLY A O 1
ATOM 714 N N . ARG A 1 97 ? 10.035 1.710 -4.976 1.00 66.44 97 ARG A N 1
ATOM 715 C CA . ARG A 1 97 ? 11.468 1.961 -5.225 1.00 66.44 97 ARG A CA 1
ATOM 716 C C . ARG A 1 97 ? 12.330 1.807 -3.973 1.00 66.44 97 ARG A C 1
ATOM 718 O O . ARG A 1 97 ? 13.508 1.471 -4.063 1.00 66.44 97 ARG A O 1
ATOM 725 N N . PHE A 1 98 ? 11.763 2.078 -2.799 1.00 67.94 98 PHE A N 1
ATOM 726 C CA . PHE A 1 98 ? 12.471 1.827 -1.556 1.00 67.94 98 PHE A CA 1
ATOM 727 C C . PHE A 1 98 ? 12.426 0.325 -1.285 1.00 67.94 98 PHE A C 1
ATOM 729 O O . PHE A 1 98 ? 11.373 -0.236 -0.990 1.00 67.94 98 PHE A O 1
ATOM 736 N N . SER A 1 99 ? 13.572 -0.334 -1.404 1.00 69.38 99 SER A N 1
ATOM 737 C CA . SER A 1 99 ? 13.726 -1.769 -1.182 1.00 69.38 99 SER A CA 1
ATOM 738 C C . SER A 1 99 ? 14.446 -2.026 0.146 1.00 69.38 99 SER A C 1
ATOM 740 O O . SER A 1 99 ? 15.641 -2.335 0.142 1.00 69.38 99 SER A O 1
ATOM 742 N N . PRO A 1 100 ? 13.776 -1.863 1.304 1.00 74.12 100 PRO A N 1
ATOM 743 C CA . PRO A 1 100 ? 14.392 -2.201 2.573 1.00 74.12 100 PRO A CA 1
ATOM 744 C C . PRO A 1 100 ? 14.637 -3.708 2.628 1.00 74.12 100 PRO A C 1
ATOM 746 O O . PRO A 1 100 ? 13.884 -4.502 2.051 1.00 74.12 100 PRO A O 1
ATOM 749 N N . ASN A 1 101 ? 15.675 -4.092 3.372 1.00 85.19 101 ASN A N 1
ATOM 750 C CA . ASN A 1 101 ? 15.931 -5.490 3.693 1.00 85.19 101 ASN A CA 1
ATOM 751 C C . ASN A 1 101 ? 14.634 -6.125 4.252 1.00 85.19 101 ASN A C 1
ATOM 753 O O . ASN A 1 101 ? 14.017 -5.524 5.145 1.00 85.19 101 ASN A O 1
ATOM 757 N N . PRO A 1 102 ? 14.217 -7.311 3.769 1.00 86.38 102 PRO A N 1
ATOM 758 C CA . PRO A 1 102 ? 13.003 -7.981 4.236 1.00 86.38 102 PRO A CA 1
ATOM 759 C C . PRO A 1 102 ? 12.909 -8.125 5.762 1.00 86.38 102 PRO A C 1
ATOM 761 O O . PRO A 1 102 ? 11.816 -8.025 6.318 1.00 86.38 102 PRO A O 1
ATOM 764 N N . TRP A 1 103 ? 14.036 -8.262 6.466 1.00 89.75 103 TRP A N 1
ATOM 765 C CA . TRP A 1 103 ? 14.065 -8.336 7.930 1.00 89.75 103 TRP A CA 1
ATOM 766 C C . TRP A 1 103 ? 13.622 -7.037 8.613 1.00 89.75 103 TRP A C 1
ATOM 768 O O . TRP A 1 103 ? 12.921 -7.086 9.624 1.00 89.75 103 TRP A O 1
ATOM 778 N N . TRP A 1 104 ? 13.958 -5.873 8.045 1.00 90.12 104 TRP A N 1
ATOM 779 C CA . TRP A 1 104 ? 13.477 -4.583 8.553 1.00 90.12 104 TRP A CA 1
ATOM 780 C C . TRP A 1 104 ? 11.978 -4.418 8.321 1.00 90.12 104 TRP A C 1
ATOM 782 O O . TRP A 1 104 ? 11.265 -3.970 9.219 1.00 90.12 104 TRP A O 1
ATOM 792 N N . ALA A 1 105 ? 11.488 -4.820 7.143 1.00 88.12 105 ALA A N 1
ATOM 793 C CA . ALA A 1 105 ? 10.057 -4.818 6.856 1.00 88.12 105 ALA A CA 1
ATOM 794 C C . ALA A 1 105 ? 9.307 -5.748 7.824 1.00 88.12 105 ALA A C 1
ATOM 796 O O . ALA A 1 105 ? 8.311 -5.340 8.420 1.00 88.12 105 ALA A O 1
ATOM 797 N N . PHE A 1 106 ? 9.815 -6.959 8.058 1.00 91.19 106 PHE A N 1
ATOM 798 C CA . PHE A 1 106 ? 9.255 -7.887 9.039 1.00 91.19 106 PHE A CA 1
ATOM 799 C C . PHE A 1 106 ? 9.207 -7.282 10.449 1.00 91.19 106 PHE A C 1
ATOM 801 O O . PHE A 1 106 ? 8.143 -7.276 11.067 1.00 91.19 106 PHE A O 1
ATOM 808 N N . ALA A 1 107 ? 10.319 -6.721 10.934 1.00 93.19 107 ALA A N 1
ATOM 809 C CA . ALA A 1 107 ? 10.396 -6.115 12.262 1.00 93.19 107 ALA A CA 1
ATOM 810 C C . ALA A 1 107 ? 9.397 -4.960 12.431 1.00 93.19 107 ALA A C 1
ATOM 812 O O . ALA A 1 107 ? 8.697 -4.886 13.441 1.00 93.19 107 ALA A O 1
ATOM 813 N N . LEU A 1 108 ? 9.278 -4.094 11.423 1.00 91.00 108 LEU A N 1
ATOM 814 C CA . LEU A 1 108 ? 8.322 -2.989 11.430 1.00 91.00 108 LEU A CA 1
ATOM 815 C C . LEU A 1 108 ? 6.876 -3.500 11.506 1.00 91.00 108 LEU A C 1
ATOM 817 O O . LEU A 1 108 ? 6.113 -3.040 12.356 1.00 91.00 108 LEU A O 1
ATOM 821 N N . ASN A 1 109 ? 6.504 -4.485 10.681 1.00 91.44 109 ASN A N 1
ATOM 822 C CA . ASN A 1 109 ? 5.164 -5.075 10.734 1.00 91.44 109 ASN A CA 1
ATOM 823 C C . ASN A 1 109 ? 4.908 -5.770 12.087 1.00 91.44 109 ASN A C 1
ATOM 825 O O . ASN A 1 109 ? 3.826 -5.623 12.649 1.00 91.44 109 ASN A O 1
ATOM 829 N N . ALA A 1 110 ? 5.903 -6.457 12.657 1.00 94.06 110 ALA A N 1
ATOM 830 C CA . ALA A 1 110 ? 5.796 -7.095 13.971 1.00 94.06 110 ALA A CA 1
ATOM 831 C C . ALA A 1 110 ? 5.561 -6.076 15.102 1.00 94.06 110 ALA A C 1
ATOM 833 O O . ALA A 1 110 ? 4.710 -6.301 15.965 1.00 94.06 110 ALA A O 1
ATOM 834 N N . VAL A 1 111 ? 6.250 -4.929 15.072 1.00 94.12 111 VAL A N 1
ATOM 835 C CA . VAL A 1 111 ? 6.018 -3.825 16.020 1.00 94.12 111 VAL A CA 1
ATOM 836 C C . VAL A 1 111 ? 4.598 -3.283 15.881 1.00 94.12 111 VAL A C 1
ATOM 838 O O . VAL A 1 111 ? 3.920 -3.081 16.886 1.00 94.12 111 VAL A O 1
ATOM 841 N N . VAL A 1 112 ? 4.111 -3.088 14.654 1.00 92.19 112 VAL A N 1
ATOM 842 C CA . VAL A 1 112 ? 2.739 -2.614 14.424 1.00 92.19 112 VAL A CA 1
ATOM 843 C C . VAL A 1 112 ? 1.705 -3.622 14.924 1.00 92.19 112 VAL A C 1
ATOM 845 O O . VAL A 1 112 ? 0.749 -3.227 15.589 1.00 92.19 112 VAL A O 1
ATOM 848 N N . ILE A 1 113 ? 1.906 -4.916 14.671 1.00 93.50 113 ILE A N 1
ATOM 849 C CA . ILE A 1 113 ? 1.050 -5.985 15.203 1.00 93.50 113 ILE A CA 1
ATOM 850 C C . ILE A 1 113 ? 1.034 -5.932 16.732 1.00 93.50 113 ILE A C 1
ATOM 852 O O . ILE A 1 113 ? -0.041 -5.951 17.328 1.00 93.50 113 ILE A O 1
ATOM 856 N N . ALA A 1 114 ? 2.196 -5.800 17.376 1.00 92.69 114 ALA A N 1
ATOM 857 C CA . ALA A 1 114 ? 2.277 -5.675 18.828 1.00 92.69 114 ALA A CA 1
ATOM 858 C C . ALA A 1 114 ? 1.519 -4.437 19.338 1.00 92.69 114 ALA A C 1
ATOM 860 O O . ALA A 1 114 ? 0.739 -4.545 20.284 1.00 92.69 114 ALA A O 1
ATOM 861 N N . LEU A 1 115 ? 1.671 -3.281 18.682 1.00 90.31 115 LEU A N 1
ATOM 862 C CA . LEU A 1 115 ? 0.926 -2.061 19.013 1.00 90.31 115 LEU A CA 1
ATOM 863 C C . LEU A 1 115 ? -0.587 -2.247 18.855 1.00 90.31 115 LEU A C 1
ATOM 865 O O . LEU A 1 115 ? -1.347 -1.803 19.716 1.00 90.31 115 LEU A O 1
ATOM 869 N N . LEU A 1 116 ? -1.035 -2.929 17.799 1.00 88.94 116 LEU A N 1
ATOM 870 C CA . LEU A 1 116 ? -2.447 -3.251 17.595 1.00 88.94 116 LEU A CA 1
ATOM 871 C C . LEU A 1 116 ? -2.962 -4.194 18.690 1.00 88.94 116 LEU A C 1
ATOM 873 O O . LEU A 1 116 ? -4.039 -3.953 19.232 1.00 88.94 116 LEU A 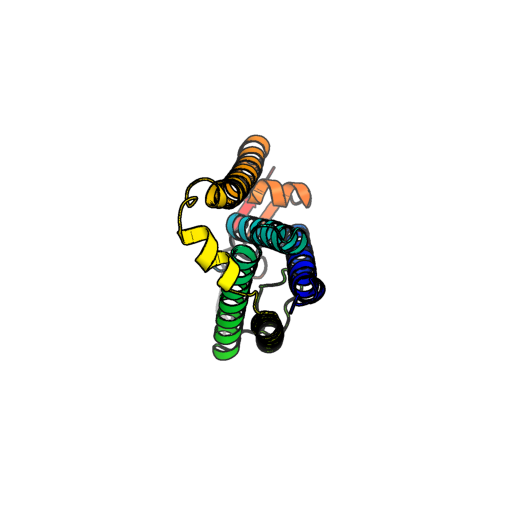O 1
ATOM 877 N N . LEU A 1 117 ? -2.205 -5.228 19.061 1.00 90.31 117 LEU A N 1
ATOM 878 C CA . LEU A 1 117 ? -2.587 -6.167 20.123 1.00 90.31 117 LEU A CA 1
ATOM 879 C C . LEU A 1 117 ? -2.647 -5.499 21.505 1.00 90.31 117 LEU A C 1
ATOM 881 O O . LEU A 1 117 ? -3.545 -5.803 22.287 1.00 90.31 117 LEU A O 1
ATOM 885 N N . LEU A 1 118 ? -1.741 -4.561 21.793 1.00 88.75 118 LEU A N 1
ATOM 886 C CA . LEU A 1 118 ? -1.775 -3.745 23.012 1.00 88.75 118 LEU A CA 1
ATOM 887 C C . LEU A 1 118 ? -2.932 -2.733 22.990 1.00 88.75 118 LEU A C 1
ATOM 889 O O . LEU A 1 118 ? -3.556 -2.473 24.016 1.00 88.75 118 LEU A O 1
ATOM 893 N N . GLY A 1 119 ? -3.248 -2.192 21.811 1.00 82.25 119 GLY A N 1
ATOM 894 C CA . GLY A 1 119 ? -4.357 -1.272 21.552 1.00 82.25 119 GLY A CA 1
ATOM 895 C C . GLY A 1 119 ? -5.715 -1.940 21.335 1.00 82.25 119 GLY A C 1
ATOM 896 O O . GLY A 1 119 ? -6.608 -1.310 20.768 1.00 82.25 119 GLY A O 1
ATOM 897 N N . ARG A 1 120 ? -5.864 -3.207 21.738 1.00 83.56 120 ARG A N 1
ATOM 898 C CA . ARG A 1 120 ? -7.045 -4.043 21.494 1.00 83.56 120 ARG A CA 1
ATOM 899 C C . ARG A 1 120 ? -8.351 -3.324 21.888 1.00 83.56 120 ARG A C 1
ATOM 901 O O . ARG A 1 120 ? -8.506 -2.963 23.056 1.00 83.56 120 ARG A O 1
ATOM 908 N N . PRO A 1 121 ? -9.318 -3.157 20.963 1.00 77.25 121 PRO A N 1
ATOM 909 C CA . PRO A 1 121 ? -10.612 -2.569 21.287 1.00 77.25 121 PRO A CA 1
ATOM 910 C C . PRO A 1 121 ? -11.439 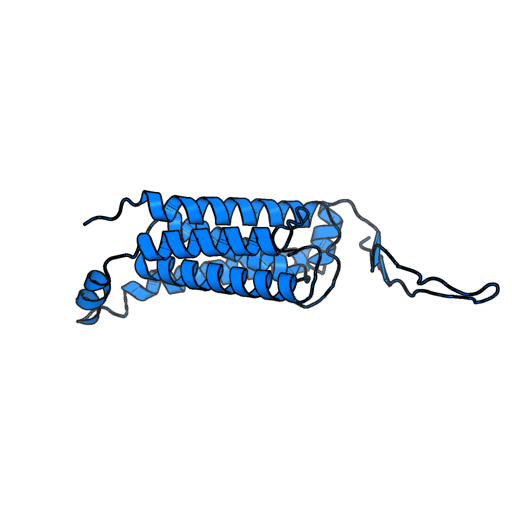-3.506 22.177 1.00 77.25 121 PRO A C 1
ATOM 912 O O . PRO A 1 121 ? -11.286 -4.730 22.145 1.00 77.25 121 PRO A O 1
ATOM 915 N N . ASP A 1 122 ? -12.326 -2.920 22.980 1.00 76.69 122 ASP A N 1
ATOM 916 C CA . ASP A 1 122 ? -13.197 -3.678 23.873 1.00 76.69 122 ASP A CA 1
ATOM 917 C C . ASP A 1 122 ? -14.249 -4.449 23.057 1.00 76.69 122 ASP A C 1
ATOM 919 O O . ASP A 1 122 ? -15.100 -3.871 22.381 1.00 76.69 122 ASP A O 1
ATOM 923 N N . PHE A 1 123 ? -14.168 -5.779 23.103 1.00 71.75 123 PHE A N 1
ATOM 924 C CA . PHE A 1 123 ? -15.056 -6.680 22.363 1.00 71.75 123 PHE A CA 1
ATOM 925 C C . PHE A 1 123 ? -16.474 -6.734 22.943 1.00 71.75 123 PHE A C 1
ATOM 927 O O . PHE A 1 123 ? -17.359 -7.330 22.327 1.00 71.75 123 PHE A O 1
ATOM 934 N N . THR A 1 124 ? -16.705 -6.126 24.109 1.00 66.88 124 THR A N 1
ATOM 935 C CA . THR A 1 124 ? -18.042 -6.027 24.709 1.00 66.88 124 THR A CA 1
ATOM 936 C C . THR A 1 124 ? -19.020 -5.264 23.816 1.00 66.88 124 THR A C 1
ATOM 938 O O . THR A 1 124 ? -20.166 -5.691 23.706 1.00 66.88 124 THR A O 1
ATOM 941 N N . ALA A 1 125 ? -18.554 -4.253 23.072 1.00 61.97 125 ALA A N 1
ATOM 942 C CA . ALA A 1 125 ? -19.371 -3.513 22.107 1.00 61.97 125 ALA A CA 1
ATOM 943 C C . ALA A 1 125 ? -19.963 -4.418 21.003 1.00 61.97 125 ALA A C 1
ATOM 945 O O . ALA A 1 125 ? -21.138 -4.314 20.677 1.00 61.97 125 ALA A O 1
ATOM 946 N N . LEU A 1 126 ? -19.195 -5.393 20.497 1.00 62.28 126 LEU A N 1
ATOM 947 C CA . LEU A 1 126 ? -19.690 -6.365 19.506 1.00 62.28 126 LEU A CA 1
ATOM 948 C C . LEU A 1 126 ? -20.655 -7.403 20.096 1.00 62.28 126 LEU A C 1
ATOM 950 O O . LEU A 1 126 ? -21.406 -8.047 19.360 1.00 62.28 126 LEU A O 1
ATOM 954 N N . ARG A 1 127 ? -20.588 -7.635 21.411 1.00 63.38 127 ARG A N 1
ATOM 955 C CA . ARG A 1 127 ? -21.443 -8.609 22.097 1.00 63.38 127 ARG A CA 1
ATOM 956 C C . ARG A 1 127 ? -22.835 -8.038 22.362 1.00 63.38 127 ARG A C 1
ATOM 958 O O . ARG A 1 127 ? -23.793 -8.797 22.254 1.00 63.38 127 ARG A O 1
ATOM 965 N N . ASP A 1 128 ? -22.931 -6.740 22.644 1.00 60.62 128 ASP A N 1
ATOM 966 C CA . ASP A 1 128 ? -24.203 -6.032 22.854 1.00 60.62 128 ASP A CA 1
ATOM 967 C C . ASP A 1 128 ? -24.999 -5.882 21.542 1.00 60.62 128 ASP A C 1
ATOM 969 O O . ASP A 1 128 ? -26.212 -6.083 21.500 1.00 60.62 128 ASP A O 1
ATOM 973 N N . GLU A 1 129 ? -24.314 -5.653 20.418 1.00 56.06 129 GLU A N 1
ATOM 974 C CA . GLU A 1 129 ? -24.961 -5.453 19.110 1.00 56.06 129 GLU A CA 1
ATOM 975 C C . GLU A 1 129 ? -25.429 -6.749 18.422 1.00 56.06 129 GLU A C 1
ATOM 977 O O . GLU A 1 129 ? -26.271 -6.726 17.515 1.00 56.06 129 GLU A O 1
ATOM 982 N N . ARG A 1 130 ? -24.957 -7.912 18.896 1.00 56.06 130 ARG A N 1
ATOM 983 C CA . ARG A 1 130 ? -25.393 -9.240 18.422 1.00 56.06 130 ARG A CA 1
ATOM 984 C C . ARG A 1 130 ? -26.855 -9.564 18.763 1.00 56.06 130 ARG A C 1
ATOM 986 O O . ARG A 1 130 ? -27.390 -10.516 18.200 1.00 56.06 130 ARG A O 1
ATOM 993 N N . GLY A 1 131 ? -27.494 -8.796 19.649 1.00 54.59 131 GLY A N 1
ATOM 994 C CA . GLY A 1 131 ? -28.850 -9.046 20.147 1.00 54.59 131 GLY A CA 1
ATOM 995 C C . GLY A 1 131 ? -30.011 -8.618 19.238 1.00 54.59 131 GLY A C 1
ATOM 996 O O . GLY A 1 131 ? -31.134 -9.039 19.500 1.00 54.59 131 GLY A O 1
ATOM 997 N N . GLY A 1 132 ? -29.803 -7.830 18.171 1.00 50.81 132 GLY A N 1
ATOM 998 C CA . GLY A 1 132 ? -30.956 -7.415 17.349 1.00 50.81 132 GLY A CA 1
ATOM 999 C C . GLY A 1 132 ? -30.750 -6.554 16.098 1.00 50.81 132 GLY A C 1
ATOM 1000 O O . GLY A 1 132 ? -31.752 -6.211 15.478 1.00 50.81 132 GLY A O 1
ATOM 1001 N N . HIS A 1 133 ? -29.525 -6.192 15.682 1.00 50.56 133 HIS A N 1
ATOM 1002 C CA . HIS A 1 133 ? -29.352 -5.179 14.617 1.00 50.56 133 HIS A CA 1
ATOM 1003 C C . HIS A 1 133 ? -28.301 -5.492 13.526 1.00 50.56 133 HIS A C 1
ATOM 1005 O O . HIS A 1 133 ? -27.827 -4.586 12.834 1.00 50.56 133 HIS A O 1
ATOM 1011 N N . LEU A 1 134 ? -28.003 -6.780 13.297 1.00 55.41 134 LEU A N 1
ATOM 1012 C CA . LEU A 1 134 ? -26.952 -7.292 12.390 1.00 55.41 134 LEU A CA 1
ATOM 1013 C C . LEU A 1 134 ? -26.997 -6.753 10.935 1.00 55.41 134 LEU A C 1
ATOM 1015 O O . LEU A 1 134 ? -25.987 -6.762 10.231 1.00 55.41 134 LEU A O 1
ATOM 1019 N N . GLY A 1 135 ? -28.151 -6.260 10.473 1.00 54.97 135 GLY A N 1
ATOM 1020 C CA . GLY A 1 135 ? -28.321 -5.724 9.118 1.00 54.97 135 GLY A CA 1
ATOM 1021 C C . GLY A 1 135 ? -27.899 -4.261 8.918 1.00 54.97 135 GLY A C 1
ATOM 1022 O O . GLY A 1 135 ? -27.648 -3.868 7.785 1.00 54.97 135 GLY A O 1
ATOM 1023 N N . ARG A 1 136 ? -27.821 -3.434 9.974 1.00 56.16 136 ARG A N 1
ATOM 1024 C CA . ARG A 1 136 ? -27.611 -1.971 9.834 1.00 56.16 136 ARG A CA 1
ATOM 1025 C C . ARG A 1 136 ? -26.155 -1.536 10.067 1.00 56.16 136 ARG A C 1
ATOM 1027 O O . ARG A 1 136 ? -25.715 -0.557 9.478 1.00 56.16 136 ARG A O 1
ATOM 1034 N N . GLU A 1 137 ? -25.413 -2.318 10.848 1.00 59.03 137 GLU A N 1
ATOM 1035 C CA . GLU A 1 137 ? -23.980 -2.153 11.165 1.00 59.03 137 GLU A CA 1
ATOM 1036 C C . GLU A 1 137 ? -23.043 -2.673 10.051 1.00 59.03 137 GLU A C 1
ATOM 1038 O O . GLU A 1 137 ? -21.924 -2.195 9.880 1.00 59.03 137 GLU A O 1
ATOM 1043 N N . SER A 1 138 ? -23.496 -3.638 9.242 1.00 63.44 138 SER A N 1
ATOM 1044 C CA . SER A 1 138 ? -22.725 -4.218 8.124 1.00 63.44 138 SER A CA 1
ATOM 1045 C C . SER A 1 138 ? -22.733 -3.344 6.863 1.00 63.44 138 SER A C 1
ATOM 1047 O O . SER A 1 138 ? -21.807 -3.398 6.052 1.00 63.44 138 SER A O 1
ATOM 1049 N N . LEU A 1 139 ? -23.746 -2.488 6.732 1.00 67.19 139 LEU A N 1
ATOM 1050 C CA . LEU A 1 139 ? -23.945 -1.530 5.645 1.00 67.19 139 LEU A CA 1
ATOM 1051 C C . LEU A 1 139 ? -22.748 -0.587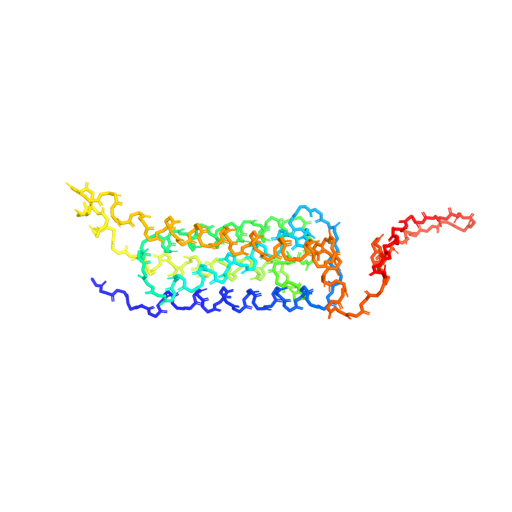 5.402 1.00 67.19 139 LEU A C 1
ATOM 1053 O O . LEU A 1 139 ? -22.325 -0.490 4.252 1.00 67.19 139 LEU A O 1
ATOM 1057 N N . PRO A 1 140 ? -22.139 0.069 6.412 1.00 67.12 140 PRO A N 1
ATOM 1058 C CA . PRO A 1 140 ? -20.965 0.914 6.194 1.00 67.12 140 PRO A CA 1
ATOM 1059 C C . PRO A 1 140 ? -19.746 0.130 5.690 1.00 67.12 140 PRO A C 1
ATOM 1061 O O . PRO A 1 140 ? -19.049 0.616 4.803 1.00 67.12 140 PRO A O 1
ATOM 1064 N N . ILE A 1 141 ? -19.516 -1.092 6.182 1.00 70.88 141 ILE A N 1
ATOM 1065 C CA . ILE A 1 141 ? -18.392 -1.941 5.747 1.00 70.88 141 ILE A CA 1
ATOM 1066 C C . ILE A 1 141 ? -18.597 -2.401 4.300 1.00 70.88 141 ILE A C 1
ATOM 1068 O O . ILE A 1 141 ? -17.699 -2.248 3.474 1.00 70.88 141 ILE A O 1
ATOM 1072 N N . LEU A 1 142 ? -19.794 -2.899 3.974 1.00 75.69 142 LEU A N 1
ATOM 1073 C CA . LEU A 1 142 ? -20.172 -3.285 2.612 1.00 75.69 142 LEU A CA 1
ATOM 1074 C C . LEU A 1 142 ? -20.121 -2.095 1.650 1.00 75.69 142 LEU A C 1
ATOM 1076 O O . LEU A 1 142 ? -19.630 -2.240 0.537 1.00 75.69 142 LEU A O 1
ATOM 1080 N N . SER A 1 143 ? -20.568 -0.913 2.082 1.00 74.56 143 SER A N 1
ATOM 1081 C CA . SER A 1 143 ? -20.491 0.308 1.274 1.00 74.56 143 SER A CA 1
ATOM 1082 C C . SER A 1 143 ? -19.051 0.778 1.061 1.00 74.56 143 SER A C 1
ATOM 1084 O O . SER A 1 143 ? -18.723 1.238 -0.026 1.00 74.56 143 SER A O 1
ATOM 1086 N N . GLY A 1 144 ? -18.174 0.611 2.057 1.00 75.31 144 GLY A N 1
ATOM 1087 C CA . GLY A 1 144 ? -16.754 0.934 1.945 1.00 75.31 144 GLY A CA 1
ATOM 1088 C C . GLY A 1 144 ? -16.027 -0.004 0.984 1.00 75.31 144 GLY A C 1
ATOM 1089 O O . GLY A 1 144 ? -15.350 0.464 0.074 1.00 75.31 144 GLY A O 1
ATOM 1090 N N . LEU A 1 145 ? -16.234 -1.317 1.128 1.00 79.50 145 LEU A N 1
ATOM 1091 C CA . LEU A 1 145 ? -15.695 -2.320 0.203 1.00 79.50 145 LEU A CA 1
ATOM 1092 C C . LEU A 1 145 ? -16.262 -2.151 -1.211 1.00 79.50 145 LEU A C 1
ATOM 1094 O O . LEU A 1 145 ? -15.516 -2.220 -2.182 1.00 79.50 145 LEU A O 1
ATOM 1098 N N . GLY A 1 146 ? -17.564 -1.886 -1.335 1.00 80.75 146 GLY A N 1
ATOM 1099 C CA . GLY A 1 146 ? -18.203 -1.597 -2.617 1.00 80.75 146 GLY A CA 1
ATOM 1100 C C . GLY A 1 146 ? -17.647 -0.331 -3.269 1.00 80.75 146 GLY A C 1
ATOM 1101 O O . GLY A 1 146 ? -17.375 -0.333 -4.466 1.00 80.75 146 GLY A O 1
ATOM 1102 N N . GLY A 1 147 ? -17.415 0.724 -2.482 1.00 79.62 147 GLY A N 1
ATOM 1103 C CA . GLY A 1 147 ? -16.774 1.957 -2.934 1.00 79.62 147 GLY A CA 1
ATOM 1104 C C . GLY A 1 147 ? -15.345 1.729 -3.421 1.00 79.62 147 GLY A C 1
ATOM 1105 O O . GLY A 1 147 ? -15.003 2.200 -4.498 1.00 79.62 147 GLY A O 1
ATOM 1106 N N . LEU A 1 148 ? -14.549 0.951 -2.681 1.00 81.94 148 LEU A N 1
ATOM 1107 C CA . LEU A 1 148 ? -13.195 0.553 -3.077 1.00 81.94 148 LEU A CA 1
ATOM 1108 C C . LEU A 1 148 ? -13.201 -0.213 -4.411 1.00 81.94 148 LEU A C 1
ATOM 1110 O O . LEU A 1 148 ? -12.483 0.134 -5.337 1.00 81.94 148 LEU A O 1
ATOM 1114 N N . VAL A 1 149 ? -14.064 -1.223 -4.555 1.00 85.06 149 VAL A N 1
ATOM 1115 C CA . VAL A 1 149 ? -14.170 -1.984 -5.812 1.00 85.06 149 VAL A CA 1
ATOM 1116 C C . VAL A 1 149 ? -14.619 -1.090 -6.972 1.00 85.06 149 VAL A C 1
ATOM 1118 O O . VAL A 1 149 ? -14.111 -1.226 -8.084 1.00 85.06 149 VAL A O 1
ATOM 1121 N N . ALA A 1 150 ? -15.552 -0.166 -6.729 1.00 85.56 150 ALA A N 1
ATOM 1122 C CA . ALA A 1 150 ? -16.030 0.763 -7.747 1.00 85.56 150 ALA A CA 1
ATOM 1123 C C . ALA A 1 150 ? -14.941 1.751 -8.188 1.00 85.56 150 ALA A C 1
ATOM 1125 O O . ALA A 1 150 ? -14.784 1.966 -9.387 1.00 85.56 150 ALA A O 1
ATOM 1126 N N . ILE A 1 151 ? -14.178 2.327 -7.253 1.00 85.56 151 ILE A N 1
ATOM 1127 C CA . ILE A 1 151 ? -13.074 3.243 -7.570 1.00 85.56 151 ILE A CA 1
ATOM 1128 C C . ILE A 1 151 ? -12.001 2.502 -8.374 1.00 85.56 151 ILE A C 1
ATOM 1130 O O . ILE A 1 151 ? -11.649 2.977 -9.456 1.00 85.56 151 ILE A O 1
ATOM 1134 N N . PHE A 1 152 ? -11.576 1.312 -7.940 1.00 87.31 152 PHE A N 1
ATOM 1135 C CA . PHE A 1 152 ? -10.642 0.477 -8.699 1.00 87.31 152 PHE A CA 1
ATOM 1136 C C . PHE A 1 152 ? -11.138 0.202 -10.126 1.00 87.31 152 PHE A C 1
ATOM 1138 O O . PHE A 1 152 ? -10.416 0.420 -11.101 1.00 87.31 152 PHE A O 1
ATOM 1145 N N . ALA A 1 153 ? -12.397 -0.229 -10.269 1.00 86.56 153 ALA A N 1
ATOM 1146 C CA . ALA A 1 153 ? -12.997 -0.520 -11.569 1.00 86.56 153 ALA A CA 1
ATOM 1147 C C . ALA A 1 153 ? -13.074 0.725 -12.468 1.00 86.56 153 ALA A C 1
ATOM 1149 O O . ALA A 1 153 ? -12.806 0.629 -13.666 1.00 86.56 153 ALA A O 1
ATOM 1150 N N . ILE A 1 154 ? -13.391 1.894 -11.902 1.00 89.25 154 ILE A N 1
ATOM 1151 C CA . ILE A 1 154 ? -13.397 3.171 -12.625 1.00 89.25 154 ILE A CA 1
ATOM 1152 C C . ILE A 1 154 ? -11.981 3.533 -13.077 1.00 89.25 154 ILE A C 1
ATOM 1154 O O . ILE A 1 154 ? -11.801 3.874 -14.241 1.00 89.25 154 ILE A O 1
ATOM 1158 N N . LEU A 1 155 ? -10.973 3.432 -12.208 1.00 86.12 155 LEU A N 1
ATOM 1159 C CA . LEU A 1 155 ? -9.586 3.756 -12.555 1.00 86.12 155 LEU A CA 1
ATOM 1160 C C . LEU A 1 155 ? -9.054 2.846 -13.667 1.00 86.12 155 LEU A C 1
ATOM 1162 O O . LEU A 1 155 ? -8.513 3.334 -14.661 1.00 86.12 155 LEU A O 1
ATOM 1166 N N . VAL A 1 156 ? -9.254 1.532 -13.538 1.00 85.75 156 VAL A N 1
ATOM 1167 C CA . VAL A 1 156 ? -8.833 0.552 -14.551 1.00 85.75 156 VAL A CA 1
ATOM 1168 C C . VAL A 1 156 ? -9.617 0.727 -15.850 1.00 85.75 156 VAL A C 1
ATOM 1170 O O . VAL A 1 156 ? -9.027 0.644 -16.930 1.00 85.75 156 VAL A O 1
ATOM 1173 N N . GLY A 1 157 ? -10.922 0.994 -15.761 1.00 85.62 157 GLY A N 1
ATOM 1174 C CA . GLY A 1 157 ? -11.787 1.243 -16.912 1.00 85.62 157 GLY A CA 1
ATOM 1175 C C . GLY A 1 157 ? -11.404 2.516 -17.662 1.00 85.62 157 GLY A C 1
ATOM 1176 O O . GLY A 1 157 ? -11.275 2.485 -18.884 1.00 85.62 157 GLY A O 1
ATOM 1177 N N . LEU A 1 158 ? -11.135 3.612 -16.946 1.00 88.25 158 LEU A N 1
ATOM 1178 C CA . LEU A 1 158 ? -10.634 4.856 -17.529 1.00 88.25 158 LEU A CA 1
ATOM 1179 C C . LEU A 1 158 ? -9.280 4.631 -18.203 1.00 88.25 158 LEU A C 1
ATOM 1181 O O . LEU A 1 158 ? -9.118 5.018 -19.360 1.00 88.25 158 LEU A O 1
ATOM 1185 N N . ALA A 1 159 ? -8.353 3.935 -17.538 1.00 85.56 159 ALA A N 1
ATOM 1186 C CA . ALA A 1 159 ? -7.050 3.606 -18.107 1.00 85.56 159 ALA A CA 1
ATOM 1187 C C . ALA A 1 159 ? -7.174 2.769 -19.393 1.00 85.56 159 ALA A C 1
ATOM 1189 O O . ALA A 1 159 ? -6.540 3.091 -20.395 1.00 85.56 159 ALA A O 1
ATOM 1190 N N . HIS A 1 160 ? -8.038 1.749 -19.406 1.00 87.38 160 HIS A N 1
ATOM 1191 C CA . HIS A 1 160 ? -8.309 0.964 -20.613 1.00 87.38 160 HIS A CA 1
ATOM 1192 C C . HIS A 1 160 ? -8.984 1.788 -21.713 1.00 87.38 160 HIS A C 1
ATOM 1194 O O . HIS A 1 160 ? -8.611 1.665 -22.874 1.00 87.38 160 HIS A O 1
ATOM 1200 N N . SER A 1 161 ? -9.952 2.642 -21.376 1.00 89.88 161 SER A N 1
ATOM 1201 C CA . SER A 1 161 ? -10.683 3.426 -22.379 1.00 89.88 161 SER A CA 1
ATOM 1202 C C . SER A 1 161 ? -9.833 4.517 -23.033 1.00 89.88 161 SER A C 1
ATOM 1204 O O . SER A 1 161 ? -9.993 4.776 -24.221 1.00 89.88 161 SER A O 1
ATOM 1206 N N . ALA A 1 162 ? -8.926 5.141 -22.275 1.00 89.25 162 ALA A N 1
ATOM 1207 C CA . ALA A 1 162 ? -8.094 6.234 -22.765 1.00 89.25 162 ALA A CA 1
ATOM 1208 C C . ALA A 1 162 ? -6.764 5.747 -23.364 1.00 89.25 162 ALA A C 1
ATOM 1210 O O . ALA A 1 162 ? -6.281 6.348 -24.319 1.00 89.25 162 ALA A O 1
ATOM 1211 N N . PHE A 1 163 ? -6.183 4.666 -22.827 1.00 85.44 163 PHE A N 1
ATOM 1212 C CA . PHE A 1 163 ? -4.827 4.211 -23.173 1.00 85.44 163 PHE A CA 1
ATOM 1213 C C . PHE A 1 163 ? -4.757 2.746 -23.633 1.00 85.44 163 PHE A C 1
ATOM 1215 O O . PHE A 1 163 ? -3.673 2.220 -23.868 1.00 85.44 163 PHE A O 1
ATOM 1222 N N . GLY A 1 164 ? -5.886 2.041 -23.726 1.00 86.50 164 GLY A N 1
ATOM 1223 C CA . GLY A 1 164 ? -5.956 0.630 -24.121 1.00 86.50 164 GLY A CA 1
ATOM 1224 C C . GLY A 1 164 ? -5.583 -0.359 -23.013 1.00 86.50 164 GLY A C 1
ATOM 1225 O O . GLY A 1 164 ? -6.137 -1.454 -22.966 1.00 86.50 164 GLY A O 1
ATOM 1226 N N . SER A 1 165 ? -4.687 0.010 -22.093 1.00 85.44 165 SER A N 1
ATOM 1227 C CA . SER A 1 165 ? -4.309 -0.818 -20.941 1.00 85.44 165 SER A CA 1
ATOM 1228 C C . SER A 1 165 ? -3.754 0.020 -19.782 1.00 85.44 165 SER A C 1
ATOM 1230 O O . SER A 1 165 ? -3.282 1.141 -19.981 1.00 85.44 165 SER A O 1
ATOM 1232 N N . LEU A 1 166 ? -3.767 -0.525 -18.560 1.00 83.56 166 LEU A N 1
ATOM 1233 C CA . LEU A 1 166 ? -3.178 0.147 -17.394 1.00 83.56 166 LEU A CA 1
ATOM 1234 C C . LEU A 1 166 ? -1.653 0.360 -17.526 1.00 83.56 166 LEU A C 1
ATOM 1236 O O . LEU A 1 166 ? -1.195 1.464 -17.225 1.00 83.56 166 LEU A O 1
ATOM 1240 N N . PRO A 1 167 ? -0.853 -0.609 -18.022 1.00 81.69 167 PRO A N 1
ATOM 1241 C CA . PRO A 1 167 ? 0.568 -0.381 -18.285 1.00 81.69 167 PRO A CA 1
ATOM 1242 C C . PRO A 1 167 ? 0.822 0.744 -19.294 1.00 81.69 167 PRO A C 1
ATOM 1244 O O . PRO A 1 167 ? 1.727 1.545 -19.078 1.00 81.69 167 PRO A O 1
ATOM 1247 N N . ALA A 1 168 ? -0.001 0.849 -20.344 1.00 83.38 168 ALA A N 1
ATOM 1248 C CA . ALA A 1 168 ? 0.097 1.930 -21.324 1.00 83.38 168 ALA A CA 1
ATOM 1249 C C . ALA A 1 168 ? -0.206 3.300 -20.699 1.00 83.38 168 ALA A C 1
ATOM 1251 O O . ALA A 1 168 ? 0.516 4.261 -20.951 1.00 83.38 168 ALA A O 1
ATOM 1252 N N . ALA A 1 169 ? -1.224 3.383 -19.835 1.00 85.06 169 ALA A N 1
ATOM 1253 C CA . ALA A 1 169 ? -1.534 4.609 -19.101 1.00 85.06 169 ALA A CA 1
ATOM 1254 C C . ALA A 1 169 ? -0.351 5.051 -18.225 1.00 85.06 169 ALA A C 1
ATOM 1256 O O . ALA A 1 169 ? 0.049 6.213 -18.256 1.00 85.06 169 ALA A O 1
ATOM 1257 N N . ILE A 1 170 ? 0.252 4.116 -17.484 1.00 82.81 170 ILE A N 1
ATOM 1258 C CA . ILE A 1 170 ? 1.423 4.395 -16.643 1.00 82.81 170 ILE A CA 1
ATOM 1259 C C . ILE A 1 170 ? 2.616 4.840 -17.500 1.00 82.81 170 ILE A C 1
ATOM 1261 O O . ILE A 1 170 ? 3.243 5.846 -17.176 1.00 82.81 170 ILE A O 1
ATOM 1265 N N . ALA A 1 171 ? 2.909 4.142 -18.602 1.00 83.31 171 ALA A N 1
ATOM 1266 C CA . ALA A 1 171 ? 3.981 4.520 -19.523 1.00 83.31 171 ALA A CA 1
ATOM 1267 C C . ALA A 1 171 ? 3.765 5.932 -20.097 1.00 83.31 171 ALA A C 1
ATOM 1269 O O . ALA A 1 171 ? 4.685 6.751 -20.104 1.00 83.31 171 ALA A O 1
ATOM 1270 N N . HIS A 1 172 ? 2.526 6.262 -20.472 1.00 85.50 172 HIS A N 1
ATOM 1271 C CA . HIS A 1 172 ? 2.164 7.589 -20.961 1.00 85.50 172 HIS A CA 1
ATOM 1272 C C . HIS A 1 172 ? 2.411 8.685 -19.916 1.00 85.50 172 HIS A C 1
ATOM 1274 O O . HIS A 1 172 ? 3.028 9.702 -20.234 1.00 85.50 172 HIS A O 1
ATOM 1280 N N . PHE A 1 173 ? 2.004 8.477 -18.656 1.00 83.94 173 PHE A N 1
ATOM 1281 C CA . PHE A 1 173 ? 2.246 9.448 -17.577 1.00 83.94 173 PHE A CA 1
ATOM 1282 C C . PHE A 1 173 ? 3.731 9.662 -17.266 1.00 83.94 173 PHE A C 1
ATOM 1284 O O . PHE A 1 173 ? 4.103 10.713 -16.746 1.00 83.94 173 PHE A O 1
ATOM 1291 N N . ARG A 1 174 ? 4.585 8.702 -17.619 1.00 81.94 174 ARG A N 1
ATOM 1292 C CA . ARG A 1 174 ? 6.044 8.825 -17.507 1.00 81.94 174 ARG A CA 1
ATOM 1293 C C . ARG A 1 174 ? 6.701 9.480 -18.714 1.00 81.94 174 ARG A C 1
ATOM 1295 O O . ARG A 1 174 ? 7.894 9.762 -18.678 1.00 81.94 174 ARG A O 1
ATOM 1302 N N . GLY A 1 175 ? 5.947 9.703 -19.789 1.00 84.25 175 GLY A N 1
ATOM 1303 C CA . GLY A 1 175 ? 6.501 10.123 -21.072 1.00 84.25 175 GLY A CA 1
ATOM 1304 C C . GLY A 1 175 ? 7.289 9.018 -21.787 1.00 84.25 175 GLY A C 1
ATOM 1305 O O . GLY A 1 175 ? 8.062 9.318 -22.698 1.00 84.25 175 GLY A O 1
ATOM 1306 N N . GLU A 1 176 ? 7.108 7.749 -21.405 1.00 83.81 176 GLU A N 1
ATOM 1307 C CA . GLU A 1 176 ? 7.727 6.601 -22.070 1.00 83.81 176 GLU A CA 1
ATOM 1308 C C . GLU A 1 176 ? 6.930 6.240 -23.333 1.00 83.81 176 GLU A C 1
ATOM 1310 O O . GLU A 1 176 ? 5.752 5.897 -23.272 1.00 83.81 176 GLU A O 1
ATOM 1315 N N . ARG A 1 177 ? 7.579 6.298 -24.502 1.00 83.94 177 ARG A N 1
ATOM 1316 C CA . ARG A 1 177 ? 6.976 5.870 -25.782 1.00 83.94 177 ARG A CA 1
ATOM 1317 C C . ARG A 1 177 ? 7.226 4.400 -26.094 1.00 83.94 177 ARG A C 1
ATOM 1319 O O . ARG A 1 177 ? 6.422 3.760 -26.757 1.00 83.94 177 ARG A O 1
ATOM 1326 N N . VAL A 1 178 ? 8.358 3.878 -25.635 1.00 84.50 178 VAL A N 1
ATOM 1327 C CA . VAL A 1 178 ? 8.793 2.500 -25.856 1.00 84.50 178 VAL A CA 1
ATOM 1328 C C . VAL A 1 178 ? 9.355 1.983 -24.544 1.00 84.50 178 VAL A C 1
ATOM 1330 O O . VAL A 1 178 ? 10.114 2.684 -23.878 1.00 84.50 178 VAL A O 1
ATOM 1333 N N . SER A 1 179 ? 8.995 0.756 -24.192 1.00 81.88 179 SER A N 1
ATOM 1334 C CA . SER A 1 179 ? 9.485 0.073 -22.995 1.00 81.88 179 SER A CA 1
ATOM 1335 C C . SER A 1 179 ? 10.048 -1.292 -23.371 1.00 81.88 179 SER A C 1
ATOM 1337 O O . SER A 1 179 ? 9.533 -1.958 -24.270 1.00 81.88 179 SER A O 1
ATOM 1339 N N . VAL A 1 180 ? 11.129 -1.688 -22.703 1.00 80.56 180 VAL A N 1
ATOM 1340 C CA . VAL A 1 180 ? 11.813 -2.965 -22.924 1.00 80.56 180 VAL A CA 1
ATOM 1341 C C . VAL A 1 180 ? 11.705 -3.796 -21.652 1.00 80.56 180 VAL A C 1
ATOM 1343 O O . VAL A 1 180 ? 11.987 -3.304 -20.558 1.00 80.56 180 VAL A O 1
ATOM 1346 N N . TYR A 1 181 ? 11.290 -5.052 -21.792 1.00 73.38 181 TYR A N 1
ATOM 1347 C CA . TYR A 1 181 ? 11.068 -5.980 -20.691 1.00 73.38 181 TYR A CA 1
ATOM 1348 C C . TYR A 1 181 ? 11.862 -7.280 -20.895 1.00 73.38 181 TYR A C 1
ATOM 1350 O O . TYR A 1 181 ? 11.704 -7.916 -21.937 1.00 73.38 181 TYR A O 1
ATOM 1358 N N . PRO A 1 182 ? 12.646 -7.734 -19.901 1.00 72.00 182 PRO A N 1
ATOM 1359 C CA . PRO A 1 182 ? 13.021 -7.020 -18.677 1.00 72.00 182 PRO A CA 1
ATOM 1360 C C . PRO A 1 182 ? 13.921 -5.807 -18.979 1.00 72.00 182 PRO A C 1
ATOM 1362 O O . PRO A 1 182 ? 14.707 -5.831 -19.920 1.00 72.00 182 PRO A O 1
ATOM 1365 N N . GLY A 1 183 ? 13.836 -4.753 -18.157 1.00 66.81 183 GLY A N 1
ATOM 1366 C CA . GLY A 1 183 ? 14.688 -3.559 -18.307 1.00 66.81 183 GLY A CA 1
ATOM 1367 C C . GLY A 1 183 ? 16.174 -3.814 -18.014 1.00 66.81 183 GLY A C 1
ATOM 1368 O O . GLY A 1 183 ? 17.028 -3.016 -18.385 1.00 66.81 183 GLY A O 1
ATOM 1369 N N . LEU A 1 184 ? 16.484 -4.944 -17.373 1.00 71.25 184 LEU A N 1
ATOM 1370 C CA . LEU A 1 184 ? 17.830 -5.459 -17.153 1.00 71.25 184 LEU A CA 1
ATOM 1371 C C . LEU A 1 184 ? 17.854 -6.927 -17.580 1.00 71.25 184 LEU A C 1
ATOM 1373 O O . LEU A 1 184 ? 17.186 -7.768 -16.980 1.00 71.25 184 LEU A O 1
ATOM 1377 N N . ALA A 1 185 ? 18.631 -7.223 -18.616 1.00 77.62 185 ALA A N 1
ATOM 1378 C CA . ALA A 1 185 ? 18.948 -8.579 -19.035 1.00 77.62 185 ALA A CA 1
ATOM 1379 C C . ALA A 1 185 ? 20.298 -8.966 -18.424 1.00 77.62 185 ALA A C 1
ATOM 1381 O O . ALA A 1 185 ? 21.335 -8.426 -18.812 1.00 77.62 185 ALA A O 1
ATOM 1382 N N . GLN A 1 186 ? 20.296 -9.873 -17.447 1.00 77.50 186 GLN A N 1
ATOM 1383 C CA . GLN A 1 186 ? 21.538 -10.402 -16.894 1.00 77.50 186 GLN A CA 1
ATOM 1384 C C . GLN A 1 186 ? 22.025 -11.549 -17.779 1.00 77.50 186 GLN A C 1
ATOM 1386 O O . GLN A 1 186 ? 21.402 -12.605 -17.840 1.00 77.50 186 GLN A O 1
ATOM 1391 N N . VAL A 1 187 ? 23.138 -11.328 -18.473 1.00 81.81 187 VAL A N 1
ATOM 1392 C CA . VAL A 1 187 ? 23.844 -12.387 -19.197 1.00 81.81 187 VAL A CA 1
ATOM 1393 C C . VAL A 1 187 ? 24.783 -13.059 -18.200 1.00 81.81 187 VAL A C 1
ATOM 1395 O O . VAL A 1 187 ? 25.656 -12.403 -17.633 1.00 81.81 187 VAL A O 1
ATOM 1398 N N . GLU A 1 188 ? 24.578 -14.348 -17.934 1.00 82.06 188 GLU A N 1
ATOM 1399 C CA . GLU A 1 188 ? 25.474 -15.123 -17.070 1.00 82.06 188 GLU A CA 1
ATOM 1400 C C . GLU A 1 188 ? 26.900 -15.165 -17.650 1.00 82.06 188 GLU A C 1
ATOM 1402 O O . GLU A 1 188 ? 27.093 -15.022 -18.861 1.00 82.06 188 GLU A O 1
ATOM 1407 N N . THR A 1 189 ? 27.906 -15.411 -16.808 1.00 84.06 189 THR A N 1
ATOM 1408 C CA . THR A 1 189 ? 29.308 -15.570 -17.229 1.00 84.06 189 THR A CA 1
ATOM 1409 C C . THR A 1 189 ? 29.447 -16.720 -18.233 1.00 84.06 189 THR A C 1
ATOM 1411 O O . THR A 1 189 ? 28.985 -17.831 -17.963 1.00 84.06 189 THR A O 1
ATOM 1414 N N . GLY A 1 190 ? 30.046 -16.453 -19.398 1.00 84.75 190 GLY A N 1
ATOM 1415 C CA . GLY A 1 190 ? 30.224 -17.418 -20.493 1.00 84.75 190 GLY A CA 1
ATOM 1416 C C . GLY A 1 190 ? 31.689 -17.739 -20.783 1.00 84.75 190 GLY A C 1
ATOM 1417 O O . GLY A 1 190 ? 32.581 -16.984 -20.388 1.00 84.75 190 GLY A O 1
ATOM 1418 N N . ALA A 1 191 ? 31.929 -18.867 -21.456 1.00 88.00 191 ALA A N 1
ATOM 1419 C CA . ALA A 1 191 ? 33.263 -19.258 -21.910 1.00 88.00 191 ALA A CA 1
ATOM 1420 C C . ALA A 1 191 ? 33.686 -18.486 -23.176 1.00 88.00 191 ALA A C 1
ATOM 1422 O O . ALA A 1 191 ? 32.854 -17.972 -23.926 1.00 88.00 191 ALA A O 1
ATOM 1423 N N . GLU A 1 192 ? 34.993 -18.407 -23.428 1.00 86.81 192 GLU A N 1
ATOM 1424 C CA . GLU A 1 192 ? 35.535 -17.734 -24.610 1.00 86.81 192 GLU A CA 1
ATOM 1425 C C . GLU A 1 192 ? 35.027 -18.421 -25.895 1.00 86.81 192 GLU A C 1
ATOM 1427 O O . GLU A 1 192 ? 35.205 -19.623 -26.082 1.00 86.81 192 GLU A O 1
ATOM 1432 N N . GLY A 1 193 ? 34.341 -17.667 -26.762 1.00 90.50 193 GLY A N 1
ATOM 1433 C CA . GLY A 1 193 ? 33.723 -18.180 -27.994 1.00 90.50 193 GLY A CA 1
ATOM 1434 C C . GLY A 1 193 ? 32.265 -18.650 -27.866 1.00 90.50 193 GLY A C 1
ATOM 1435 O O . GLY A 1 193 ? 31.667 -19.030 -28.873 1.00 90.50 193 GLY A O 1
ATOM 1436 N N . GLU A 1 194 ? 31.662 -18.599 -26.675 1.00 90.75 194 GLU A N 1
ATOM 1437 C CA . GLU A 1 194 ? 30.254 -18.953 -26.466 1.00 90.75 194 GLU A CA 1
ATOM 1438 C C . GLU A 1 194 ? 29.325 -17.769 -26.806 1.00 90.75 194 GLU A C 1
ATOM 1440 O O . GLU A 1 194 ? 29.329 -16.736 -26.137 1.00 90.75 194 GLU A O 1
ATOM 1445 N N . GLY A 1 195 ? 28.507 -17.905 -27.855 1.00 84.75 195 GLY A N 1
ATOM 1446 C CA . GLY A 1 195 ? 27.471 -16.923 -28.183 1.00 84.75 195 GLY A CA 1
ATOM 1447 C C . GLY A 1 195 ? 26.261 -17.066 -27.260 1.00 84.75 195 GLY A C 1
ATOM 1448 O O . GLY A 1 195 ? 25.678 -18.145 -27.179 1.00 84.75 195 GLY A O 1
ATOM 1449 N N . ARG A 1 196 ? 25.849 -15.981 -26.593 1.00 84.75 196 ARG A N 1
ATOM 1450 C CA . ARG A 1 196 ? 24.633 -15.946 -25.766 1.00 84.75 196 ARG A CA 1
ATOM 1451 C C . ARG A 1 196 ? 23.686 -14.856 -26.237 1.00 84.75 196 ARG A C 1
ATOM 1453 O O . ARG A 1 196 ? 24.103 -13.739 -26.531 1.00 84.75 196 ARG A O 1
ATOM 1460 N N . SER A 1 197 ? 22.404 -15.185 -26.270 1.00 86.31 197 SER A N 1
ATOM 1461 C CA . SER A 1 197 ? 21.322 -14.263 -26.601 1.00 86.31 197 SER A CA 1
ATOM 1462 C C . SER A 1 197 ? 20.314 -14.229 -25.461 1.00 86.31 197 SER A C 1
ATOM 1464 O O . SER A 1 197 ? 19.969 -15.275 -24.916 1.00 86.31 197 SER A O 1
ATOM 1466 N N . VAL A 1 198 ? 19.819 -13.038 -25.131 1.00 85.25 198 VAL A N 1
ATOM 1467 C CA . VAL A 1 198 ? 18.694 -12.856 -24.207 1.00 85.25 198 VAL A CA 1
ATOM 1468 C C . VAL A 1 198 ? 17.543 -12.250 -24.992 1.00 85.25 198 VAL A C 1
ATOM 1470 O O . VAL A 1 198 ? 17.706 -11.212 -25.633 1.00 85.25 198 VAL A O 1
ATOM 1473 N N . GLU A 1 199 ? 16.387 -12.906 -24.961 1.00 85.94 199 GLU A N 1
ATOM 1474 C CA . GLU A 1 199 ? 15.172 -12.357 -25.550 1.00 85.94 199 GLU A CA 1
ATOM 1475 C C . GLU A 1 199 ? 14.623 -11.238 -24.664 1.00 85.94 199 GLU A C 1
ATOM 1477 O O . GLU A 1 199 ? 14.457 -11.400 -23.454 1.00 85.94 199 GLU A O 1
ATOM 1482 N N . VAL A 1 200 ? 14.325 -10.097 -25.282 1.00 85.44 200 VAL A N 1
ATOM 1483 C CA . VAL A 1 200 ? 13.667 -8.964 -24.629 1.00 85.44 200 VAL A CA 1
ATOM 1484 C C . VAL A 1 200 ? 12.398 -8.614 -25.393 1.00 85.44 200 VAL A C 1
ATOM 1486 O O . VAL A 1 200 ? 12.383 -8.570 -26.623 1.00 85.44 200 VAL A O 1
ATOM 1489 N N . GLN A 1 201 ? 11.316 -8.362 -24.666 1.00 84.12 201 GLN A N 1
ATOM 1490 C CA . GLN A 1 201 ? 10.063 -7.891 -25.240 1.00 84.12 201 GLN A CA 1
ATOM 1491 C C . GLN A 1 201 ? 10.089 -6.371 -25.320 1.00 84.12 201 GLN A C 1
ATOM 1493 O O . GLN A 1 201 ? 10.317 -5.697 -24.319 1.00 84.12 201 GLN A O 1
ATOM 1498 N N . VAL A 1 202 ? 9.823 -5.827 -26.502 1.00 86.00 202 VAL A N 1
ATOM 1499 C CA . VAL A 1 202 ? 9.715 -4.383 -26.713 1.00 86.00 202 VAL A CA 1
ATOM 1500 C C . VAL A 1 202 ? 8.246 -4.040 -26.917 1.00 86.00 202 VAL A C 1
ATOM 1502 O O . VAL A 1 202 ? 7.625 -4.522 -27.862 1.00 86.00 202 VAL A O 1
ATOM 1505 N N . ALA A 1 203 ? 7.686 -3.220 -26.031 1.00 84.56 203 ALA A N 1
ATOM 1506 C CA . ALA A 1 203 ? 6.332 -2.701 -26.164 1.00 84.56 203 ALA A CA 1
ATOM 1507 C C . ALA A 1 203 ? 6.386 -1.240 -26.616 1.00 84.56 203 ALA A C 1
ATOM 1509 O O . ALA A 1 203 ? 7.063 -0.414 -25.997 1.00 84.56 203 ALA A O 1
ATOM 1510 N N . ASN A 1 204 ? 5.676 -0.942 -27.702 1.00 87.94 204 ASN A N 1
ATOM 1511 C CA . ASN A 1 204 ? 5.493 0.408 -28.217 1.00 87.94 204 ASN A CA 1
ATOM 1512 C C . ASN A 1 204 ? 4.120 0.937 -27.774 1.00 87.94 204 ASN A C 1
ATOM 1514 O O . ASN A 1 204 ? 3.112 0.264 -27.987 1.00 87.94 204 ASN A O 1
ATOM 1518 N N . TRP A 1 205 ? 4.104 2.122 -27.164 1.00 81.88 205 TRP A N 1
ATOM 1519 C CA . TRP A 1 205 ? 2.923 2.782 -26.597 1.00 81.88 205 TRP A CA 1
ATOM 1520 C C . TRP A 1 205 ? 2.506 4.046 -27.368 1.00 81.88 205 TRP A C 1
ATOM 1522 O O . TRP A 1 205 ? 1.754 4.861 -26.833 1.00 81.88 205 TRP A O 1
ATOM 1532 N N . THR A 1 206 ? 3.045 4.245 -28.579 1.00 76.06 206 THR A N 1
ATOM 1533 C CA . THR A 1 206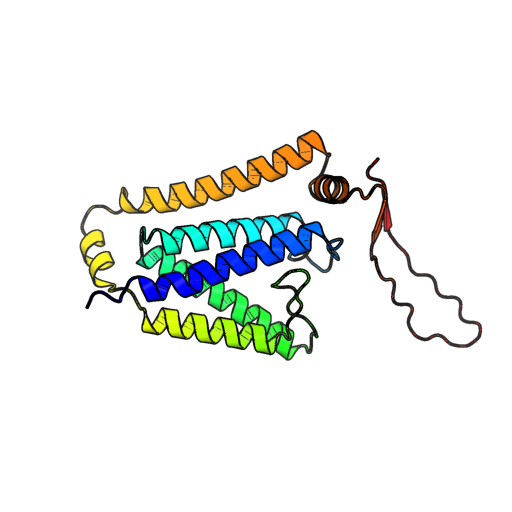 ? 2.627 5.335 -29.486 1.00 76.06 206 THR A CA 1
ATOM 1534 C C . THR A 1 206 ? 1.323 5.054 -30.209 1.00 76.06 206 THR A C 1
ATOM 1536 O O . THR A 1 206 ? 1.027 3.868 -30.471 1.00 76.06 206 THR A O 1
#